Protein AF-A0A7J2RGE8-F1 (afdb_monomer_lite)

Radius of gyration: 28.38 Å; chains: 1; bounding box: 88×36×76 Å

Foldseek 3Di:
DPACPDQLSHDDDDDDDDPDPVVVVVVVCVQQPPVVQPDPCPDDDDDRDHDDDADVLRSLVSSCVVVVADPQLSVLVVQCVQAPFPVSNVVSVCSVVVVVVVLVVVLVVLVVVLVVLVVCCVVQVVPPDDHDDPVNSVVSVVVSVVSVVVVVVVVVVVVCLRVFAEEEEEEAPPLCSVVVVVVQCVPAPWDQDPPPDDDDAWRWIWGDDPRGTYTYTYADYQDDDDDPVNVVSVVVSVVSVVPGPHYHYGDRPVPD

Sequence (256 aa):
MKAPNSYTREDTVEIHTFGSSPLLEILLETLVSSRNINNYKAGNGEEKISIRIAEPGEFTKRAFLNGRINLTEAESVLHIIRSQTESELLLAVSNLKGRLAGFLSEIQGELMKLSARIEASIDFFDQDIELISFNEIEKQLEHIKEKLSKIVEKDQTSRIFHDGIKTVFVGWPNTGKSSVFNKLLNYSKAIVTPINGTTRDTLEAVLNLEGINFRIIDTAGIMQGKGELESIIMKRIYDSIKDAQVVLFFIDGGTK

Structure (mmCIF, N/CA/C/O backbone):
data_AF-A0A7J2RGE8-F1
#
_entry.id   AF-A0A7J2RGE8-F1
#
loop_
_atom_site.group_PDB
_atom_site.id
_atom_site.type_symbol
_atom_site.label_atom_id
_atom_site.label_alt_id
_atom_site.label_comp_id
_atom_site.label_asym_id
_atom_site.label_entity_id
_atom_site.label_seq_id
_atom_site.pdbx_PDB_ins_code
_atom_site.Cartn_x
_atom_site.Cartn_y
_atom_site.Cartn_z
_atom_site.occupancy
_atom_site.B_iso_or_equiv
_atom_site.auth_seq_id
_atom_site.auth_comp_id
_atom_site.auth_asym_id
_atom_site.auth_atom_id
_atom_site.pdbx_PDB_model_num
ATOM 1 N N . MET A 1 1 ? -19.403 -5.297 -16.414 1.00 93.06 1 MET A N 1
ATOM 2 C CA . MET A 1 1 ? -19.656 -5.531 -14.976 1.00 93.06 1 MET A CA 1
ATOM 3 C C . MET A 1 1 ? -20.645 -4.488 -14.485 1.00 93.06 1 MET A C 1
ATOM 5 O O . MET A 1 1 ? -20.416 -3.312 -14.734 1.00 93.06 1 MET A O 1
ATOM 9 N N . LYS A 1 2 ? -21.750 -4.905 -13.857 1.00 93.56 2 LYS A N 1
ATOM 10 C CA . LYS A 1 2 ? -22.749 -3.970 -13.316 1.00 93.56 2 LYS A CA 1
ATOM 11 C C . LYS A 1 2 ? -22.443 -3.619 -11.862 1.00 93.56 2 LYS A C 1
ATOM 13 O O . LYS A 1 2 ? -22.012 -4.495 -11.107 1.00 93.56 2 LYS A O 1
ATOM 18 N N . ALA A 1 3 ? -22.714 -2.380 -11.471 1.00 91.06 3 ALA A N 1
ATOM 19 C CA . ALA A 1 3 ? -22.709 -1.957 -10.078 1.00 91.06 3 ALA A CA 1
ATOM 20 C C . ALA A 1 3 ? -23.655 -2.841 -9.231 1.00 91.06 3 ALA A C 1
ATOM 22 O O . ALA A 1 3 ? -24.696 -3.279 -9.730 1.00 91.06 3 ALA A O 1
ATOM 23 N N . PRO A 1 4 ? -23.319 -3.142 -7.961 1.00 93.94 4 PRO A N 1
ATOM 24 C CA . PRO A 1 4 ? -22.091 -2.778 -7.242 1.00 93.94 4 PRO A CA 1
ATOM 25 C C . PRO A 1 4 ? -20.936 -3.784 -7.445 1.00 93.94 4 PRO A C 1
ATOM 27 O O . PRO A 1 4 ? -19.893 -3.670 -6.806 1.00 93.94 4 PRO A O 1
ATOM 30 N N . ASN A 1 5 ? -21.100 -4.792 -8.305 1.00 94.81 5 ASN A N 1
ATOM 31 C CA . ASN A 1 5 ? -20.175 -5.922 -8.453 1.00 94.81 5 ASN A CA 1
ATOM 32 C C . ASN A 1 5 ? -19.069 -5.637 -9.483 1.00 94.81 5 ASN A C 1
ATOM 34 O O . ASN A 1 5 ? -18.877 -6.380 -10.447 1.00 94.81 5 ASN A O 1
ATOM 38 N N . SER A 1 6 ? -18.346 -4.540 -9.280 1.00 96.12 6 SER A N 1
ATOM 39 C CA . SER A 1 6 ? -17.187 -4.128 -10.076 1.00 96.12 6 SER A CA 1
ATOM 40 C C . SER A 1 6 ? -16.060 -3.646 -9.161 1.00 96.12 6 SER A C 1
ATOM 42 O O . SER A 1 6 ? -16.250 -3.484 -7.951 1.00 96.12 6 SER A O 1
ATOM 44 N N . TYR A 1 7 ? -14.873 -3.414 -9.727 1.00 95.88 7 TYR A N 1
ATOM 45 C CA . TYR A 1 7 ? -13.738 -2.894 -8.964 1.00 95.88 7 TYR A CA 1
ATOM 46 C C . TYR A 1 7 ? -14.041 -1.521 -8.349 1.00 95.88 7 TYR A C 1
ATOM 48 O O . TYR A 1 7 ? -13.839 -1.327 -7.153 1.00 95.88 7 TYR A O 1
ATOM 56 N N . THR A 1 8 ? -14.596 -0.590 -9.132 1.00 96.56 8 THR A N 1
ATOM 57 C CA . THR A 1 8 ? -14.947 0.751 -8.643 1.00 96.56 8 THR A CA 1
ATOM 58 C C . THR A 1 8 ? -16.296 0.807 -7.928 1.00 96.56 8 THR A C 1
ATOM 60 O O . THR A 1 8 ? -16.611 1.847 -7.368 1.00 96.56 8 THR A O 1
ATOM 63 N N . ARG A 1 9 ? -17.094 -0.274 -7.930 1.00 96.25 9 ARG A N 1
ATOM 64 C CA . ARG A 1 9 ? -18.535 -0.309 -7.581 1.00 96.25 9 ARG A CA 1
ATOM 65 C C . ARG A 1 9 ? -19.458 0.491 -8.507 1.00 96.25 9 ARG A C 1
ATOM 67 O O . ARG A 1 9 ? -20.652 0.566 -8.238 1.00 96.25 9 ARG A O 1
ATOM 74 N N . GLU A 1 10 ? -18.945 1.014 -9.613 1.00 94.88 10 GLU A N 1
ATOM 75 C CA . GLU A 1 10 ? -19.733 1.662 -10.666 1.00 94.88 10 GLU A CA 1
ATOM 76 C C . GLU A 1 10 ? -19.921 0.711 -11.857 1.00 94.88 10 GLU A C 1
ATOM 78 O O . GLU A 1 10 ? -19.227 -0.306 -11.984 1.00 94.88 10 GLU A O 1
ATOM 83 N N . ASP A 1 11 ? -20.837 1.039 -12.767 1.00 93.25 11 ASP A N 1
ATOM 84 C CA . ASP A 1 11 ? -20.955 0.309 -14.027 1.00 93.25 11 ASP A CA 1
ATOM 85 C C . ASP A 1 11 ? -19.647 0.423 -14.821 1.00 93.25 11 ASP A C 1
ATOM 87 O O . ASP A 1 11 ? -19.167 1.510 -15.129 1.00 93.25 11 ASP A O 1
ATOM 91 N N . THR A 1 12 ? -19.039 -0.725 -15.116 1.00 93.50 12 THR A N 1
ATOM 92 C CA . THR A 1 12 ? -17.703 -0.809 -15.720 1.00 93.50 12 THR A CA 1
ATOM 93 C C . THR A 1 12 ? -17.726 -1.757 -16.909 1.00 93.50 12 THR A C 1
ATOM 95 O O . THR A 1 12 ? -18.255 -2.868 -16.821 1.00 93.50 12 THR A O 1
ATOM 98 N N . VAL A 1 13 ? -17.103 -1.361 -18.015 1.00 92.62 13 VAL A N 1
ATOM 99 C CA . VAL A 1 13 ? -16.871 -2.218 -19.185 1.00 92.62 13 VAL A CA 1
ATOM 100 C C . VAL A 1 13 ? -15.368 -2.319 -19.417 1.00 92.62 13 VAL A C 1
ATOM 102 O O . VAL A 1 13 ? -14.679 -1.305 -19.422 1.00 92.62 13 VAL A O 1
ATOM 105 N N . GLU A 1 14 ? -14.875 -3.539 -19.619 1.00 93.75 14 GLU A N 1
ATOM 106 C CA . GLU A 1 14 ? -13.486 -3.811 -19.996 1.00 93.75 14 GLU A CA 1
ATOM 107 C C . GLU A 1 14 ? -13.458 -4.290 -21.450 1.00 93.75 14 GLU A C 1
ATOM 109 O O . GLU A 1 14 ? -14.199 -5.200 -21.827 1.00 93.75 14 GLU A O 1
ATOM 114 N N . ILE A 1 15 ? -12.640 -3.642 -22.282 1.00 92.00 15 ILE A N 1
ATOM 115 C CA . ILE A 1 15 ? -12.500 -3.958 -23.706 1.00 92.00 15 ILE A CA 1
ATOM 116 C C . ILE A 1 15 ? -11.140 -4.623 -23.904 1.00 92.00 15 ILE A C 1
ATOM 118 O O . ILE A 1 15 ? -10.101 -3.984 -23.749 1.00 92.00 15 ILE A O 1
ATOM 122 N N . HIS A 1 16 ? -11.149 -5.905 -24.266 1.00 91.56 16 HIS A N 1
ATOM 123 C CA . HIS A 1 16 ? -9.937 -6.672 -24.546 1.00 91.56 16 HIS A CA 1
ATOM 124 C C . HIS A 1 16 ? -9.693 -6.728 -26.054 1.00 91.56 16 HIS A C 1
ATOM 126 O O . HIS A 1 16 ? -10.591 -7.045 -26.831 1.00 91.56 16 HIS A O 1
ATOM 132 N N . THR A 1 17 ? -8.473 -6.404 -26.471 1.00 89.44 17 THR A N 1
ATOM 133 C CA . THR A 1 17 ? -8.089 -6.234 -27.877 1.00 89.44 17 THR A CA 1
ATOM 134 C C . THR A 1 17 ? -6.629 -6.669 -28.080 1.00 89.44 17 THR A C 1
ATOM 136 O O . THR A 1 17 ? -5.917 -6.940 -27.113 1.00 89.44 17 THR A O 1
ATOM 139 N N . PHE A 1 18 ? -6.176 -6.772 -29.332 1.00 91.69 18 PHE A N 1
ATOM 140 C CA . PHE A 1 18 ? -4.782 -7.044 -29.678 1.00 91.69 18 PHE A CA 1
ATOM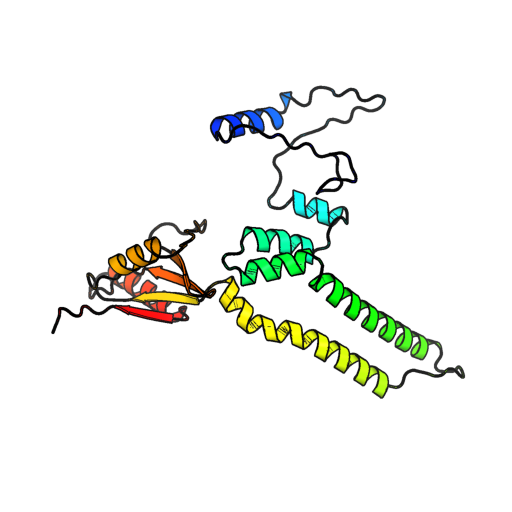 141 C C . PHE A 1 18 ? -3.825 -5.998 -29.079 1.00 91.69 18 PHE A C 1
ATOM 143 O O . PHE A 1 18 ? -4.125 -4.804 -29.062 1.00 91.69 18 PHE A O 1
ATOM 150 N N . GLY A 1 19 ? -2.644 -6.446 -28.641 1.00 87.44 19 GLY A N 1
ATOM 151 C CA . GLY A 1 19 ? -1.599 -5.614 -28.026 1.00 87.44 19 GLY A CA 1
ATOM 152 C C . GLY A 1 19 ? -0.807 -4.762 -29.024 1.00 87.44 19 GLY A C 1
ATOM 153 O O . GLY A 1 19 ? 0.418 -4.817 -29.043 1.00 87.44 19 GLY A O 1
ATOM 154 N N . SER A 1 20 ? -1.499 -4.015 -29.884 1.00 93.38 20 SER A N 1
ATOM 155 C CA . SER A 1 20 ? -0.908 -3.115 -30.880 1.00 93.38 20 SER A CA 1
ATOM 156 C C . SER A 1 20 ? -1.105 -1.659 -30.448 1.00 93.38 20 SER A C 1
ATOM 158 O O . SER A 1 20 ? -2.247 -1.208 -30.367 1.00 93.38 20 SER A O 1
ATOM 160 N N . SER A 1 21 ? -0.013 -0.922 -30.180 1.00 91.06 21 SER A N 1
ATOM 161 C CA . SER A 1 21 ? -0.077 0.484 -29.715 1.00 91.06 21 SER A CA 1
ATOM 162 C C . SER A 1 21 ? -0.922 1.381 -30.628 1.00 91.06 21 SER A C 1
ATOM 164 O O . SER A 1 21 ? -1.837 2.021 -30.113 1.00 91.06 21 SER A O 1
ATOM 166 N N . PRO A 1 22 ? -0.747 1.356 -31.969 1.00 92.56 22 PRO A N 1
ATOM 167 C CA . PRO A 1 22 ? -1.573 2.171 -32.863 1.00 92.56 22 PRO A CA 1
ATOM 168 C C . PRO A 1 22 ? -3.072 1.867 -32.756 1.00 92.56 22 PRO A C 1
ATOM 170 O O . PRO A 1 22 ? -3.904 2.760 -32.858 1.00 92.56 22 PRO A O 1
ATOM 173 N N . LEU A 1 23 ? -3.437 0.601 -32.532 1.00 92.00 23 LEU A N 1
ATOM 174 C CA . LEU A 1 23 ? -4.838 0.205 -32.402 1.00 92.00 23 LEU A CA 1
ATOM 175 C C . LEU A 1 23 ? -5.430 0.664 -31.062 1.00 92.00 23 LEU A C 1
ATOM 177 O O . LEU A 1 23 ? -6.587 1.082 -31.022 1.00 92.00 23 LEU A O 1
ATOM 181 N N . LEU A 1 24 ? -4.644 0.625 -29.981 1.00 90.69 24 LEU A N 1
ATOM 182 C CA . LEU A 1 24 ? -5.047 1.148 -28.672 1.00 90.69 24 LEU A CA 1
ATOM 183 C C . LEU A 1 24 ? -5.237 2.669 -28.701 1.00 90.69 24 LEU A C 1
ATOM 185 O O . LEU A 1 24 ? -6.212 3.160 -28.139 1.00 90.69 24 LEU A O 1
ATOM 189 N N . GLU A 1 25 ? -4.355 3.398 -29.385 1.00 89.94 25 GLU A N 1
ATOM 190 C CA . GLU A 1 25 ? -4.472 4.849 -29.581 1.00 89.94 25 GLU A CA 1
ATOM 191 C C . GLU A 1 25 ? -5.751 5.203 -30.345 1.00 89.94 25 GLU A C 1
ATOM 193 O O . GLU A 1 25 ? -6.564 5.973 -29.838 1.00 89.94 25 GLU A O 1
ATOM 198 N N . ILE A 1 26 ? -6.004 4.554 -31.490 1.00 90.50 26 ILE A N 1
ATOM 199 C CA . ILE A 1 26 ? -7.235 4.753 -32.275 1.00 90.50 26 ILE A CA 1
ATOM 200 C C . ILE A 1 26 ? -8.480 4.447 -31.435 1.00 90.50 26 ILE A C 1
ATOM 202 O O . ILE A 1 26 ? -9.465 5.186 -31.490 1.00 90.50 26 ILE A O 1
ATOM 206 N N . LEU A 1 27 ? -8.462 3.364 -30.651 1.00 89.69 27 LEU A N 1
ATOM 207 C CA . LEU A 1 27 ? -9.580 3.001 -29.781 1.00 89.69 27 LEU A CA 1
ATOM 208 C C . LEU A 1 27 ? -9.822 4.067 -28.703 1.00 89.69 27 LEU A C 1
ATOM 210 O O . LEU A 1 27 ? -10.963 4.487 -28.518 1.00 89.69 27 LEU A O 1
ATOM 214 N N . LEU A 1 28 ? -8.773 4.520 -28.011 1.00 88.38 28 LEU A N 1
ATOM 215 C CA . LEU A 1 28 ? -8.868 5.555 -26.977 1.00 88.38 28 LEU A CA 1
ATOM 216 C C . LEU A 1 28 ? -9.356 6.886 -27.553 1.00 88.38 28 LEU A C 1
ATOM 218 O O . LEU A 1 28 ? -10.277 7.487 -26.998 1.00 88.38 28 LEU A O 1
ATOM 222 N N . GLU A 1 29 ? -8.801 7.318 -28.685 1.00 88.31 29 GLU A N 1
ATOM 223 C CA . GLU A 1 29 ? -9.249 8.516 -29.398 1.00 88.31 29 GLU A CA 1
ATOM 224 C C . GLU A 1 29 ? -10.715 8.397 -29.801 1.00 88.31 29 GLU A C 1
ATOM 226 O O . GLU A 1 29 ? -11.486 9.333 -29.595 1.00 88.31 29 GLU A O 1
ATOM 231 N N . THR A 1 30 ? -11.131 7.237 -30.313 1.00 87.25 30 THR A N 1
ATOM 232 C CA . THR A 1 30 ? -12.528 6.983 -30.676 1.00 87.25 30 THR A CA 1
ATOM 233 C C . THR A 1 30 ? -13.432 7.087 -29.447 1.00 87.25 30 THR A C 1
ATOM 235 O O . THR A 1 30 ? -14.452 7.768 -29.504 1.00 87.25 30 THR A O 1
ATOM 238 N N . LEU A 1 31 ? -13.068 6.476 -28.318 1.00 85.62 31 LEU A N 1
ATOM 239 C CA . LEU A 1 31 ? -13.881 6.496 -27.094 1.00 85.62 31 LEU A CA 1
ATOM 240 C C . LEU A 1 31 ? -13.986 7.892 -26.460 1.00 85.62 31 LEU A C 1
ATOM 242 O O . LEU A 1 31 ? -15.054 8.254 -25.974 1.00 85.62 31 LEU A O 1
ATOM 246 N N . VAL A 1 32 ? -12.906 8.676 -26.469 1.00 84.50 32 VAL A N 1
ATOM 247 C CA . VAL A 1 32 ? -12.850 10.013 -25.844 1.00 84.50 32 VAL A CA 1
ATOM 248 C C . VAL A 1 32 ? -13.363 11.118 -26.778 1.00 84.50 32 VAL A C 1
ATOM 250 O O . VAL A 1 32 ? -13.779 12.183 -26.317 1.00 84.50 32 VAL A O 1
ATOM 253 N N . SER A 1 33 ? -13.373 10.886 -28.094 1.00 79.75 33 SER A N 1
ATOM 254 C CA . SER A 1 33 ? -13.853 11.858 -29.078 1.00 79.75 33 SER A CA 1
ATOM 255 C C . SER A 1 33 ? -15.280 12.313 -28.773 1.00 79.75 33 SER A C 1
ATOM 257 O O . SER A 1 33 ? -16.225 11.525 -28.757 1.00 79.75 33 SER A O 1
ATOM 259 N N . SER A 1 34 ? -15.464 13.630 -28.652 1.00 59.97 34 SER A N 1
ATOM 260 C CA . SER A 1 34 ? -16.738 14.287 -28.311 1.00 59.97 34 SER A CA 1
ATOM 261 C C . SER A 1 34 ? -17.885 13.990 -29.291 1.00 59.97 34 SER A C 1
ATOM 263 O O . SER A 1 34 ? -19.043 14.264 -28.988 1.00 59.97 34 SER A O 1
ATOM 265 N N . ARG A 1 35 ? -17.579 13.410 -30.462 1.00 55.81 35 ARG A N 1
ATOM 266 C CA . ARG A 1 35 ? -18.552 12.931 -31.459 1.00 55.81 35 ARG A CA 1
ATOM 267 C C . ARG A 1 35 ? -19.291 11.653 -31.040 1.00 55.81 35 ARG A C 1
ATOM 269 O O . ARG A 1 35 ? -20.308 11.349 -31.651 1.00 55.81 35 ARG A O 1
ATOM 276 N N . ASN A 1 36 ? -18.813 10.936 -30.019 1.00 52.16 36 ASN A N 1
ATOM 277 C CA . ASN A 1 36 ? -19.460 9.739 -29.472 1.00 52.16 36 ASN A CA 1
ATOM 278 C C . ASN A 1 36 ? -20.352 10.018 -28.251 1.00 52.16 36 ASN A C 1
ATOM 280 O O . ASN A 1 36 ? -20.964 9.095 -27.721 1.00 52.16 36 ASN A O 1
ATOM 284 N N . ILE A 1 37 ? -20.550 11.294 -27.887 1.00 50.78 37 ILE A N 1
ATOM 285 C CA . ILE A 1 37 ? -21.662 11.737 -27.028 1.00 50.78 37 ILE A CA 1
ATOM 286 C C . ILE A 1 37 ? -22.952 11.772 -27.875 1.00 50.78 37 ILE A C 1
ATOM 288 O O . ILE A 1 37 ? -23.622 12.795 -27.993 1.00 50.78 37 ILE A O 1
ATOM 292 N N . ASN A 1 38 ? -23.281 10.668 -28.545 1.00 41.41 38 ASN A N 1
ATOM 293 C CA . ASN A 1 38 ? -24.531 10.530 -29.281 1.00 41.41 38 ASN A CA 1
ATOM 294 C C . ASN A 1 38 ? -25.547 9.827 -28.383 1.00 41.41 38 ASN A C 1
ATOM 296 O O . ASN A 1 38 ? -25.522 8.611 -28.236 1.00 41.41 38 ASN A O 1
ATOM 300 N N . ASN A 1 39 ? -26.433 10.633 -27.795 1.00 43.12 39 ASN A N 1
ATOM 301 C CA . ASN A 1 39 ? -27.835 10.321 -27.512 1.00 43.12 39 ASN A CA 1
ATOM 302 C C . ASN A 1 39 ? -28.140 8.857 -27.152 1.00 43.12 39 ASN A C 1
ATOM 304 O O . ASN A 1 39 ? -28.869 8.178 -27.880 1.00 43.12 39 ASN A O 1
ATOM 308 N N . TYR A 1 40 ? -27.662 8.379 -26.003 1.00 44.06 40 TYR A N 1
ATOM 309 C CA . TYR A 1 40 ? -28.279 7.197 -25.409 1.00 44.06 40 TYR A CA 1
ATOM 310 C C . TYR A 1 40 ? -29.600 7.635 -24.763 1.00 44.06 40 TYR A C 1
ATOM 312 O O . TYR A 1 40 ? -29.626 8.130 -23.641 1.00 44.06 40 TYR A O 1
ATOM 320 N N . LYS A 1 41 ? -30.717 7.501 -25.494 1.00 45.94 41 LYS A N 1
ATOM 321 C CA . LYS A 1 41 ? -32.066 7.595 -24.912 1.00 45.94 41 LYS A CA 1
ATOM 322 C C . LYS A 1 41 ? -32.330 6.334 -24.087 1.00 45.94 41 LYS A C 1
ATOM 324 O O . LYS A 1 41 ? -33.006 5.416 -24.546 1.00 45.94 41 LYS A O 1
ATOM 329 N N . ALA A 1 42 ? -31.804 6.289 -22.868 1.00 44.03 42 ALA A N 1
ATOM 330 C CA . ALA A 1 42 ? -32.469 5.544 -21.809 1.00 44.03 42 ALA A CA 1
ATOM 331 C C . ALA A 1 42 ? -33.666 6.398 -21.359 1.00 44.03 42 ALA A C 1
ATOM 333 O O . ALA A 1 42 ? -33.538 7.611 -21.214 1.00 44.03 42 ALA A O 1
ATOM 334 N N . GLY A 1 43 ? -34.855 5.802 -21.280 1.00 46.25 43 GLY A N 1
ATOM 335 C CA . GLY A 1 43 ? -36.106 6.524 -21.047 1.00 46.25 43 GLY A CA 1
ATOM 336 C C . GLY A 1 43 ? -36.047 7.514 -19.875 1.00 46.25 43 GLY A C 1
ATOM 337 O O . GLY A 1 43 ? -35.549 7.183 -18.807 1.00 46.25 43 GLY A O 1
ATOM 338 N N . ASN A 1 44 ? -36.634 8.694 -20.105 1.00 48.00 44 ASN A N 1
ATOM 339 C CA . ASN A 1 44 ? -36.925 9.768 -19.148 1.00 48.00 44 ASN A CA 1
ATOM 340 C C . ASN A 1 44 ? -35.711 10.429 -18.460 1.00 48.00 44 ASN A C 1
ATOM 342 O O . ASN A 1 44 ? -35.513 10.279 -17.260 1.00 48.00 44 ASN A O 1
ATOM 346 N N . GLY A 1 45 ? -34.980 11.259 -19.215 1.00 50.53 45 GLY A N 1
ATOM 347 C CA . GLY A 1 45 ? -33.968 12.197 -18.706 1.00 50.53 45 GLY A CA 1
ATOM 348 C C . GLY A 1 45 ? -32.654 12.076 -19.477 1.00 50.53 45 GLY A C 1
ATOM 349 O O . GLY A 1 45 ? -32.008 11.039 -19.436 1.00 50.53 45 GLY A O 1
ATOM 350 N N . GLU A 1 46 ? -32.274 13.104 -20.237 1.00 49.94 46 GLU A N 1
ATOM 351 C CA . GLU A 1 46 ? -31.060 13.089 -21.063 1.00 49.94 46 GLU A CA 1
ATOM 352 C C . GLU A 1 46 ? -29.787 13.153 -20.199 1.00 49.94 46 GLU A C 1
ATOM 354 O O . GLU A 1 46 ? -29.256 14.231 -19.937 1.00 49.94 46 GLU A O 1
ATOM 359 N N . GLU A 1 47 ? -29.253 12.008 -19.772 1.00 53.69 47 GLU A N 1
ATOM 360 C CA . GLU A 1 47 ? -27.896 11.940 -19.223 1.00 53.69 47 GLU A CA 1
ATOM 361 C C . GLU A 1 47 ? -26.877 11.751 -20.355 1.00 53.69 47 GLU A C 1
ATOM 363 O O . GLU A 1 47 ? -26.762 10.692 -20.976 1.00 53.69 47 GLU A O 1
ATOM 368 N N . LYS A 1 48 ? -26.108 12.806 -20.645 1.00 58.59 48 LYS A N 1
ATOM 369 C CA . LYS A 1 48 ? -24.925 12.714 -21.508 1.00 58.59 48 LYS A CA 1
ATOM 370 C C . LYS A 1 48 ? -23.820 11.965 -20.769 1.00 58.59 48 LYS A C 1
ATOM 372 O O . LYS A 1 48 ? -23.167 12.529 -19.894 1.00 58.59 48 LYS A O 1
ATOM 377 N N . ILE A 1 49 ? -23.556 10.727 -21.173 1.00 61.59 49 ILE A N 1
ATOM 378 C CA . ILE A 1 49 ? -22.367 9.997 -20.730 1.00 61.59 49 ILE A CA 1
ATOM 379 C C . ILE A 1 49 ? -21.158 10.590 -21.459 1.00 61.59 49 ILE A C 1
ATOM 381 O O . ILE A 1 49 ? -21.038 10.482 -22.679 1.00 61.59 49 ILE A O 1
ATOM 385 N N . SER A 1 50 ? -20.281 11.254 -20.710 1.00 70.75 50 SER A N 1
ATOM 386 C CA . SER A 1 50 ? -19.008 11.771 -21.212 1.00 70.75 50 SER A CA 1
ATOM 387 C C . SER A 1 50 ? -17.879 10.853 -20.759 1.00 70.75 50 SER A C 1
ATOM 389 O O . SER A 1 50 ? -17.732 10.588 -19.565 1.00 70.75 50 SER A O 1
ATOM 391 N N . ILE A 1 51 ? -17.085 10.366 -21.712 1.00 84.69 51 ILE A N 1
ATOM 392 C CA . ILE A 1 51 ? -15.887 9.570 -21.443 1.00 84.69 51 ILE A CA 1
ATOM 393 C C . ILE A 1 51 ? -14.693 10.523 -21.424 1.00 84.69 51 ILE A C 1
ATOM 395 O O . ILE A 1 51 ? -14.502 11.312 -22.347 1.00 84.69 51 ILE A O 1
ATOM 399 N N . ARG A 1 52 ? -13.870 10.436 -20.378 1.00 88.44 52 ARG A N 1
ATOM 400 C CA . ARG A 1 52 ? -12.604 11.170 -20.280 1.00 88.44 52 ARG A CA 1
ATOM 401 C C . ARG A 1 52 ? -11.459 10.241 -19.918 1.00 88.44 52 ARG A C 1
ATOM 403 O O . ARG A 1 52 ? -11.677 9.178 -19.341 1.00 88.44 52 ARG A O 1
ATOM 410 N N . ILE A 1 53 ? -10.238 10.690 -20.197 1.00 90.38 53 ILE A N 1
ATOM 411 C CA . ILE A 1 53 ? -9.030 10.037 -19.693 1.00 90.38 53 ILE A CA 1
ATOM 412 C C . ILE A 1 53 ? -9.037 10.086 -18.160 1.00 90.38 53 ILE A C 1
ATOM 414 O O . ILE A 1 53 ? -9.351 11.119 -17.557 1.00 90.38 53 ILE A O 1
ATOM 418 N N . ALA A 1 54 ? -8.732 8.945 -17.547 1.00 93.31 54 ALA A N 1
ATOM 419 C CA . ALA A 1 54 ? -8.633 8.806 -16.104 1.00 93.31 54 ALA A CA 1
ATOM 420 C C . ALA A 1 54 ? -7.357 9.474 -15.571 1.00 93.31 54 ALA A C 1
ATOM 422 O O . ALA A 1 54 ? -6.304 9.432 -16.208 1.00 93.31 54 ALA A O 1
ATOM 423 N N . GLU A 1 55 ? -7.445 10.056 -14.381 1.00 94.69 55 GLU A N 1
ATOM 424 C CA . GLU A 1 55 ? -6.282 10.549 -13.647 1.00 94.69 55 GLU A CA 1
ATOM 425 C C . GLU A 1 55 ? -5.458 9.376 -13.075 1.00 94.69 55 GLU A C 1
ATOM 427 O O . GLU A 1 55 ? -5.982 8.267 -12.890 1.00 94.69 55 GLU A O 1
ATOM 432 N N . PRO A 1 56 ? -4.169 9.587 -12.748 1.00 93.38 56 PRO A N 1
ATOM 433 C CA . PRO A 1 56 ? -3.355 8.569 -12.092 1.00 93.38 56 PRO A CA 1
ATOM 434 C C . PRO A 1 56 ? -4.023 8.025 -10.819 1.00 93.38 56 PRO A C 1
ATOM 436 O O . PRO A 1 56 ? -4.345 8.771 -9.898 1.00 93.38 56 PRO A O 1
ATOM 439 N N . GLY A 1 57 ? -4.235 6.707 -10.770 1.00 94.00 57 GLY A N 1
ATOM 440 C CA . GLY A 1 57 ? -4.846 6.025 -9.623 1.00 94.00 57 GLY A CA 1
ATOM 441 C C . GLY A 1 57 ? -6.360 6.221 -9.474 1.00 94.00 57 GLY A C 1
ATOM 442 O O . GLY A 1 57 ? -6.934 5.757 -8.488 1.00 94.00 57 GLY A O 1
ATOM 443 N N . GLU A 1 58 ? -7.036 6.865 -10.430 1.00 96.25 58 GLU A N 1
ATOM 444 C CA . GLU A 1 58 ? -8.447 7.234 -10.285 1.00 96.25 58 GLU A CA 1
ATOM 445 C C . GLU A 1 58 ? -9.381 6.034 -10.066 1.00 96.25 58 GLU A C 1
ATOM 447 O O . GLU A 1 58 ? -10.283 6.108 -9.235 1.00 96.25 58 GLU A O 1
ATOM 452 N N . PHE A 1 59 ? -9.158 4.909 -10.750 1.00 96.62 59 PHE A N 1
ATOM 453 C CA . PHE A 1 59 ? -9.974 3.703 -10.561 1.00 96.62 59 PHE A CA 1
ATOM 454 C C . PHE A 1 59 ? -9.903 3.188 -9.117 1.00 96.62 59 PHE A C 1
ATOM 456 O O . PHE A 1 59 ? -10.928 2.901 -8.500 1.00 96.62 59 PHE A O 1
ATOM 463 N N . THR A 1 60 ? -8.701 3.125 -8.544 1.00 96.44 60 THR A N 1
ATOM 464 C CA . THR A 1 60 ? -8.493 2.711 -7.150 1.00 96.44 60 THR A CA 1
ATOM 465 C C . THR A 1 60 ? -9.060 3.742 -6.175 1.00 96.44 60 THR A C 1
ATOM 467 O O . THR A 1 60 ? -9.701 3.369 -5.194 1.00 96.44 60 THR A O 1
ATOM 470 N N . LYS A 1 61 ? -8.925 5.042 -6.475 1.00 96.56 61 LYS A N 1
ATOM 471 C CA . LYS A 1 61 ? -9.558 6.125 -5.705 1.00 96.56 61 LYS A CA 1
ATOM 472 C C . LYS A 1 61 ? -11.080 5.979 -5.675 1.00 96.56 61 LYS A C 1
ATOM 474 O O . LYS A 1 61 ? -11.672 6.099 -4.609 1.00 96.56 61 LYS A O 1
ATOM 479 N N . ARG A 1 62 ? -11.722 5.687 -6.809 1.00 96.69 62 ARG A N 1
ATOM 480 C CA . ARG A 1 62 ? -13.175 5.448 -6.884 1.00 96.69 62 ARG A CA 1
ATOM 481 C C . ARG A 1 62 ? -13.589 4.216 -6.084 1.00 96.69 62 ARG A C 1
ATOM 483 O O . ARG A 1 62 ? -14.553 4.287 -5.331 1.00 96.69 62 ARG A O 1
ATOM 490 N N . ALA A 1 63 ? -12.826 3.124 -6.165 1.00 97.12 63 ALA A N 1
ATOM 491 C CA . ALA A 1 63 ? -13.055 1.939 -5.336 1.00 97.12 63 ALA A CA 1
ATOM 492 C C . ALA A 1 63 ? -13.009 2.270 -3.829 1.00 97.12 63 ALA A C 1
ATOM 494 O O . ALA A 1 63 ? -13.877 1.824 -3.076 1.00 97.12 63 ALA A O 1
ATOM 495 N N . PHE A 1 64 ? -12.041 3.085 -3.399 1.00 96.12 64 PHE A N 1
ATOM 496 C CA . PHE A 1 64 ? -11.945 3.576 -2.022 1.00 96.12 64 PHE A CA 1
ATOM 497 C C . PHE A 1 64 ? -13.141 4.458 -1.631 1.00 96.12 64 PHE A C 1
ATOM 499 O O . PHE A 1 64 ? -13.802 4.184 -0.633 1.00 96.12 64 PHE A O 1
ATOM 506 N N . LEU A 1 65 ? -13.470 5.470 -2.441 1.00 97.00 65 LEU A N 1
ATOM 507 C CA . LEU A 1 65 ? -14.579 6.396 -2.171 1.00 97.00 65 LEU A CA 1
ATOM 508 C C . LEU A 1 65 ? -15.937 5.689 -2.109 1.00 97.00 65 LEU A C 1
ATOM 510 O O . LEU A 1 65 ? -16.774 6.033 -1.281 1.00 97.00 65 LEU A O 1
ATOM 514 N N . ASN A 1 66 ? -16.130 4.656 -2.928 1.00 96.69 66 ASN A N 1
ATOM 515 C CA . ASN A 1 66 ? -17.344 3.845 -2.919 1.00 96.69 66 ASN A CA 1
ATOM 516 C C . ASN A 1 66 ? -17.330 2.759 -1.827 1.00 96.69 66 ASN A C 1
ATOM 518 O O . ASN A 1 66 ? -18.213 1.897 -1.798 1.00 96.69 66 ASN A O 1
ATOM 522 N N . GLY A 1 67 ? -16.333 2.759 -0.935 1.00 94.31 67 GLY A N 1
ATOM 523 C CA . GLY A 1 67 ? -16.228 1.857 0.213 1.00 94.31 67 GLY A CA 1
ATOM 524 C C . GLY A 1 67 ? -15.975 0.397 -0.161 1.00 94.31 67 GLY A C 1
ATOM 525 O O . GLY A 1 67 ? -16.337 -0.504 0.600 1.00 94.31 67 GLY A O 1
ATOM 526 N N . ARG A 1 68 ? -15.441 0.127 -1.360 1.00 94.62 68 ARG A N 1
ATOM 527 C CA . ARG A 1 68 ? -15.081 -1.234 -1.795 1.00 94.62 68 ARG A CA 1
ATOM 528 C C . ARG A 1 68 ? -13.831 -1.742 -1.098 1.00 94.62 68 ARG A C 1
ATOM 530 O O . ARG A 1 68 ? -13.737 -2.950 -0.870 1.00 94.62 68 ARG A O 1
ATOM 537 N N . ILE A 1 69 ? -12.907 -0.823 -0.844 1.00 94.12 69 ILE A N 1
ATOM 538 C CA . ILE A 1 69 ? -11.606 -1.026 -0.213 1.00 94.12 69 ILE A CA 1
ATOM 539 C C . ILE A 1 69 ? -11.334 0.132 0.752 1.00 94.12 69 ILE A C 1
ATOM 541 O O . ILE A 1 69 ? -11.870 1.225 0.567 1.00 94.12 69 ILE A O 1
ATOM 545 N N . ASN A 1 70 ? -10.504 -0.086 1.765 1.00 93.94 70 ASN A N 1
ATOM 546 C CA . ASN A 1 70 ? -9.991 0.979 2.633 1.00 93.94 70 ASN A CA 1
ATOM 547 C C . ASN A 1 70 ? -8.685 1.588 2.078 1.00 93.94 70 ASN A C 1
ATOM 549 O O . ASN A 1 70 ? -8.161 1.150 1.054 1.00 93.94 70 ASN A O 1
ATOM 553 N N . LEU A 1 71 ? -8.153 2.61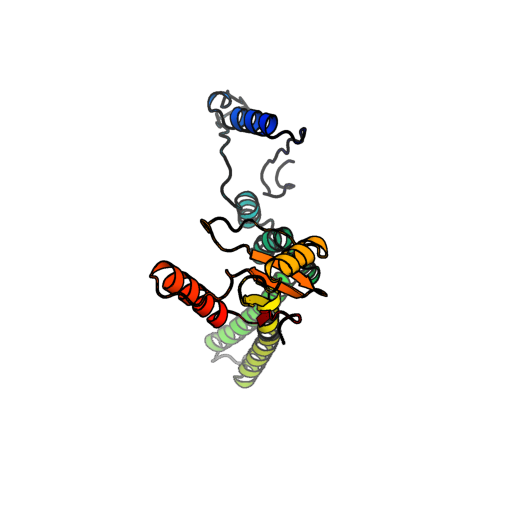3 2.753 1.00 93.88 71 LEU A N 1
ATOM 554 C CA . LEU A 1 71 ? -6.957 3.325 2.290 1.00 93.88 71 LEU A CA 1
ATOM 555 C C . LEU A 1 71 ? -5.712 2.425 2.260 1.00 93.88 71 LEU A C 1
ATOM 557 O O . LEU A 1 71 ? -4.970 2.444 1.284 1.00 93.88 71 LEU A O 1
ATOM 561 N N . THR A 1 72 ? -5.522 1.584 3.281 1.00 90.94 72 THR A N 1
ATOM 562 C CA . THR A 1 72 ? -4.364 0.674 3.344 1.00 90.94 72 THR A CA 1
ATOM 563 C C . THR A 1 72 ? -4.398 -0.369 2.225 1.00 90.94 72 THR A C 1
ATOM 565 O O . THR A 1 72 ? -3.367 -0.713 1.649 1.00 90.94 72 THR A O 1
ATOM 568 N N . GLU A 1 73 ? -5.588 -0.840 1.855 1.00 93.12 73 GLU A N 1
ATOM 569 C CA . GLU A 1 73 ? -5.791 -1.745 0.723 1.00 93.12 73 GLU A CA 1
ATOM 570 C C . GLU A 1 73 ? -5.539 -1.034 -0.612 1.00 93.12 73 GLU A C 1
ATOM 572 O O . GLU A 1 73 ? -4.889 -1.600 -1.490 1.00 93.12 73 GLU A O 1
ATOM 577 N N . ALA A 1 74 ? -5.996 0.214 -0.758 1.00 93.62 74 ALA A N 1
ATOM 578 C CA . ALA A 1 74 ? -5.746 1.037 -1.940 1.00 93.62 74 ALA A CA 1
ATOM 579 C C . ALA A 1 74 ? -4.243 1.272 -2.174 1.00 93.62 74 ALA A C 1
ATOM 581 O O . ALA A 1 74 ? -3.757 1.073 -3.288 1.00 93.62 74 ALA A O 1
ATOM 582 N N . GLU A 1 75 ? -3.491 1.620 -1.129 1.00 90.75 75 GLU A N 1
ATOM 583 C CA . GLU A 1 75 ? -2.029 1.754 -1.195 1.00 90.75 75 GLU A CA 1
ATOM 584 C C . GLU A 1 75 ? -1.353 0.416 -1.518 1.00 90.75 75 GLU A C 1
ATOM 586 O O . GLU A 1 75 ? -0.418 0.353 -2.319 1.00 90.75 75 GLU A O 1
ATOM 591 N N . SER A 1 76 ? -1.874 -0.686 -0.975 1.00 92.50 76 SER A N 1
ATOM 592 C CA . SER A 1 76 ? -1.344 -2.028 -1.233 1.00 92.50 76 SER A CA 1
ATOM 593 C C . SER A 1 76 ? -1.433 -2.438 -2.704 1.00 92.50 76 SER A C 1
ATOM 595 O O . SER A 1 76 ? -0.543 -3.135 -3.186 1.00 92.50 76 SER A O 1
ATOM 597 N N . VAL A 1 77 ? -2.447 -1.979 -3.450 1.00 93.69 77 VAL A N 1
ATOM 598 C CA . VAL A 1 77 ? -2.525 -2.197 -4.910 1.00 93.69 77 VAL A CA 1
ATOM 599 C C . VAL A 1 77 ? -1.299 -1.609 -5.609 1.00 93.69 77 VAL A C 1
ATOM 601 O O . VAL A 1 77 ? -0.687 -2.273 -6.447 1.00 93.69 77 VAL A O 1
ATOM 604 N N . LEU A 1 78 ? -0.898 -0.390 -5.236 1.00 88.38 78 LEU A N 1
ATOM 605 C CA . LEU A 1 78 ? 0.292 0.251 -5.791 1.00 88.38 78 LEU A CA 1
ATOM 606 C C . LEU A 1 78 ? 1.569 -0.503 -5.402 1.00 88.38 78 LEU A C 1
ATOM 608 O O . LEU A 1 78 ? 2.439 -0.702 -6.251 1.00 88.38 78 LEU A O 1
ATOM 612 N N . HIS A 1 79 ? 1.671 -0.950 -4.148 1.00 85.88 79 HIS A N 1
ATOM 613 C CA . HIS A 1 79 ? 2.824 -1.719 -3.676 1.00 85.88 79 HIS A CA 1
ATOM 614 C C . HIS A 1 79 ? 2.961 -3.074 -4.378 1.00 85.88 79 HIS A C 1
ATOM 616 O O . HIS A 1 79 ? 4.076 -3.458 -4.707 1.00 85.88 79 HIS A O 1
ATOM 622 N N . ILE A 1 80 ? 1.861 -3.767 -4.692 1.00 89.00 80 ILE A N 1
ATOM 623 C CA . ILE A 1 80 ? 1.903 -5.006 -5.488 1.00 89.00 80 ILE A CA 1
ATOM 624 C C . ILE A 1 80 ? 2.482 -4.730 -6.877 1.00 89.00 80 ILE A C 1
ATOM 626 O O . ILE A 1 80 ? 3.404 -5.422 -7.302 1.00 89.00 80 ILE A O 1
ATOM 630 N N . ILE A 1 81 ? 1.982 -3.698 -7.566 1.00 87.19 81 ILE A N 1
ATOM 631 C CA . ILE A 1 81 ? 2.425 -3.340 -8.925 1.00 87.19 81 ILE A CA 1
ATOM 632 C C . ILE A 1 81 ? 3.912 -2.963 -8.947 1.00 87.19 81 ILE A C 1
ATOM 634 O O . ILE A 1 81 ? 4.605 -3.248 -9.921 1.00 87.19 81 ILE A O 1
ATOM 638 N N . ARG A 1 82 ? 4.396 -2.299 -7.892 1.00 80.62 82 ARG A N 1
ATOM 639 C CA . ARG A 1 82 ? 5.774 -1.795 -7.807 1.00 80.62 82 ARG A CA 1
ATOM 640 C C . ARG A 1 82 ? 6.766 -2.749 -7.156 1.00 80.62 82 ARG A C 1
ATOM 642 O O . ARG A 1 82 ? 7.958 -2.481 -7.261 1.00 80.62 82 ARG A O 1
ATOM 649 N N . SER A 1 83 ? 6.297 -3.798 -6.483 1.00 79.81 83 SER A N 1
ATOM 650 C CA . SER A 1 83 ? 7.158 -4.715 -5.734 1.00 79.81 83 SER A CA 1
ATOM 651 C C . SER A 1 83 ? 8.273 -5.292 -6.607 1.00 79.81 83 SER A C 1
ATOM 653 O O . SER A 1 83 ? 8.042 -5.757 -7.725 1.00 79.81 83 SER A O 1
ATOM 655 N N . GLN A 1 84 ? 9.498 -5.240 -6.092 1.00 74.62 84 GLN A N 1
ATOM 656 C CA . GLN A 1 84 ? 10.703 -5.733 -6.767 1.00 74.62 84 GLN A CA 1
ATOM 657 C C . GLN A 1 84 ? 11.246 -6.999 -6.100 1.00 74.62 84 GLN A C 1
ATOM 659 O O . GLN A 1 84 ? 12.004 -7.749 -6.716 1.00 74.62 84 GLN A O 1
ATOM 664 N N . THR A 1 85 ? 10.834 -7.261 -4.856 1.00 72.00 85 THR A N 1
ATOM 665 C CA . THR A 1 85 ? 11.188 -8.467 -4.100 1.00 72.00 85 THR A CA 1
ATOM 666 C C . THR A 1 85 ? 9.961 -9.312 -3.777 1.00 72.00 85 THR A C 1
ATOM 668 O O . THR A 1 85 ? 8.842 -8.813 -3.652 1.00 72.00 85 THR A O 1
ATOM 671 N N . GLU A 1 86 ? 10.172 -10.617 -3.591 1.00 75.12 86 GLU A N 1
ATOM 672 C CA . GLU A 1 86 ? 9.119 -11.522 -3.118 1.00 75.12 86 GLU A CA 1
ATOM 673 C C . GLU A 1 86 ? 8.592 -11.094 -1.740 1.00 75.12 86 GLU A C 1
ATOM 675 O O . GLU A 1 86 ? 7.385 -11.093 -1.508 1.00 75.12 86 GLU A O 1
ATOM 680 N N . SER A 1 87 ? 9.478 -10.643 -0.850 1.00 72.38 87 SER A N 1
ATOM 681 C CA . SER A 1 87 ? 9.121 -10.138 0.478 1.00 72.38 87 SER A CA 1
ATOM 682 C C . SER A 1 87 ? 8.197 -8.916 0.419 1.00 72.38 87 SER A C 1
ATOM 684 O O . SER A 1 87 ? 7.195 -8.874 1.137 1.00 72.38 87 SER A O 1
ATOM 686 N N . GLU A 1 88 ? 8.491 -7.940 -0.448 1.00 77.00 88 GLU A N 1
ATOM 687 C CA . GLU A 1 88 ? 7.623 -6.776 -0.681 1.00 77.00 88 GLU A CA 1
ATOM 688 C C . GLU A 1 88 ? 6.263 -7.190 -1.229 1.00 77.00 88 GLU A C 1
ATOM 690 O O . GLU A 1 88 ? 5.234 -6.731 -0.731 1.00 77.00 88 GLU A O 1
ATOM 695 N N . LEU A 1 89 ? 6.250 -8.083 -2.223 1.00 83.00 89 LEU A N 1
ATOM 696 C CA . LEU A 1 89 ? 5.016 -8.575 -2.822 1.00 83.00 89 LEU A CA 1
ATOM 697 C C . LEU A 1 89 ? 4.144 -9.279 -1.777 1.00 83.00 89 LEU A C 1
ATOM 699 O O . LEU A 1 89 ? 2.951 -8.996 -1.673 1.00 83.00 89 LEU A O 1
ATOM 703 N N . LEU A 1 90 ? 4.728 -10.165 -0.969 1.00 83.38 90 LEU A N 1
ATOM 704 C CA . LEU A 1 90 ? 4.014 -10.886 0.084 1.00 83.38 90 LEU A CA 1
ATOM 705 C C . LEU A 1 90 ? 3.458 -9.939 1.153 1.00 83.38 90 LEU A C 1
ATOM 707 O O . LEU A 1 90 ? 2.320 -10.120 1.598 1.00 83.38 90 LEU A O 1
ATOM 711 N N . LEU A 1 91 ? 4.217 -8.911 1.543 1.00 84.00 91 LEU A N 1
ATOM 712 C CA . LEU A 1 91 ? 3.744 -7.885 2.471 1.00 84.00 91 LEU A CA 1
ATOM 713 C C . LEU A 1 91 ? 2.575 -7.091 1.875 1.00 84.00 91 LEU A C 1
ATOM 715 O O . LEU A 1 91 ? 1.539 -6.945 2.527 1.00 84.00 91 LEU A O 1
ATOM 719 N N . ALA A 1 92 ? 2.704 -6.639 0.628 1.00 88.12 92 ALA A N 1
ATOM 720 C CA . ALA A 1 92 ? 1.668 -5.885 -0.067 1.00 88.12 92 ALA A CA 1
ATOM 721 C C . ALA A 1 92 ? 0.386 -6.716 -0.251 1.00 88.12 92 ALA A C 1
ATOM 723 O O . ALA A 1 92 ? -0.710 -6.238 0.035 1.00 88.12 92 ALA A O 1
ATOM 724 N N . VAL A 1 93 ? 0.502 -7.997 -0.613 1.00 91.44 93 VAL A N 1
ATOM 725 C CA . VAL A 1 93 ? -0.635 -8.934 -0.678 1.00 91.44 93 VAL A CA 1
ATOM 726 C C . VAL A 1 93 ? -1.267 -9.138 0.698 1.00 91.44 93 VAL A C 1
ATOM 728 O O . VAL A 1 93 ? -2.492 -9.186 0.817 1.00 91.44 93 VAL A O 1
ATOM 731 N N . SER A 1 94 ? -0.462 -9.252 1.756 1.00 88.25 94 SER A N 1
ATOM 732 C CA . SER A 1 94 ? -0.974 -9.384 3.121 1.00 88.25 94 SER A CA 1
ATOM 733 C C . SER A 1 94 ? -1.758 -8.148 3.565 1.00 88.25 94 SER A C 1
ATOM 735 O O . SER A 1 94 ? -2.773 -8.297 4.248 1.00 88.25 94 SER A O 1
ATOM 737 N N . ASN A 1 95 ? -1.305 -6.950 3.197 1.00 88.62 95 ASN A N 1
ATOM 738 C CA . ASN A 1 95 ? -1.995 -5.702 3.512 1.00 88.62 95 ASN A CA 1
ATOM 739 C C . ASN A 1 95 ? -3.255 -5.520 2.657 1.00 88.62 95 ASN A C 1
ATOM 741 O O . ASN A 1 95 ? -4.288 -5.142 3.201 1.00 88.62 95 ASN A O 1
ATOM 745 N N . LEU A 1 96 ? -3.224 -5.911 1.376 1.00 91.81 96 LEU A N 1
ATOM 746 C CA . LEU A 1 96 ? -4.407 -5.948 0.507 1.00 91.81 96 LEU A CA 1
ATOM 747 C C . LEU A 1 96 ? -5.496 -6.894 1.041 1.00 91.81 96 LEU A C 1
ATOM 749 O O . LEU A 1 96 ? -6.680 -6.648 0.846 1.00 91.81 96 LEU A O 1
ATOM 753 N N . LYS A 1 97 ? -5.112 -7.971 1.738 1.00 92.38 97 LYS A N 1
ATOM 754 C CA . LYS A 1 97 ? -6.042 -8.870 2.446 1.00 92.38 97 LYS A CA 1
ATOM 755 C C . LYS A 1 97 ? -6.582 -8.291 3.763 1.00 92.38 97 LYS A C 1
ATOM 757 O O . LYS A 1 97 ? -7.268 -9.001 4.493 1.00 92.38 97 LYS A O 1
ATOM 762 N N . GLY A 1 98 ? -6.254 -7.043 4.092 1.00 89.81 98 GLY A N 1
ATOM 763 C CA . GLY A 1 98 ? -6.775 -6.346 5.262 1.00 89.81 98 GLY A CA 1
ATOM 764 C C . GLY A 1 98 ? -6.014 -6.614 6.560 1.00 89.81 98 GLY A C 1
ATOM 765 O O . GLY A 1 98 ? -6.533 -6.296 7.624 1.00 89.81 98 GLY A O 1
ATOM 766 N N . ARG A 1 99 ? -4.789 -7.167 6.529 1.00 89.88 99 ARG A N 1
ATOM 767 C CA . ARG A 1 99 ? -4.011 -7.410 7.763 1.00 89.88 99 ARG A CA 1
ATOM 768 C C . ARG A 1 99 ? -3.783 -6.128 8.566 1.00 89.88 99 ARG A C 1
ATOM 770 O O . ARG A 1 99 ? -4.032 -6.113 9.768 1.00 89.88 99 ARG A O 1
ATOM 777 N N . LEU A 1 100 ? -3.298 -5.073 7.907 1.00 88.06 100 LEU A N 1
ATOM 778 C CA . LEU A 1 100 ? -3.028 -3.793 8.563 1.00 88.06 100 LEU A CA 1
ATOM 779 C C . LEU A 1 100 ? -4.331 -3.114 9.005 1.00 88.06 100 LEU A C 1
ATOM 781 O O . LEU A 1 100 ? -4.427 -2.663 10.141 1.00 88.06 100 LEU A O 1
ATOM 785 N N . ALA A 1 101 ? -5.352 -3.116 8.145 1.00 90.06 101 ALA A N 1
ATOM 786 C CA . ALA A 1 101 ? -6.670 -2.578 8.471 1.00 90.06 101 ALA A CA 1
ATOM 787 C C . ALA A 1 101 ? -7.311 -3.273 9.684 1.00 90.06 101 ALA A C 1
ATOM 789 O O . ALA A 1 101 ? -7.811 -2.601 10.582 1.00 90.06 101 ALA A O 1
ATOM 790 N N . GLY A 1 102 ? -7.258 -4.606 9.744 1.00 91.06 102 GLY A N 1
ATOM 791 C CA . GLY A 1 102 ? -7.781 -5.390 10.862 1.00 91.06 102 GLY A CA 1
ATOM 792 C C . GLY A 1 102 ? -7.054 -5.087 12.169 1.00 91.06 102 GLY A C 1
ATOM 793 O O . GLY A 1 102 ? -7.701 -4.853 13.186 1.00 91.06 102 GLY A O 1
ATOM 794 N N . PHE A 1 103 ? -5.723 -4.996 12.125 1.00 91.38 103 PHE A N 1
ATOM 795 C CA . PHE A 1 103 ? -4.929 -4.587 13.282 1.00 91.38 103 PHE A CA 1
ATOM 796 C C . PHE A 1 103 ? -5.313 -3.182 13.777 1.00 91.38 103 PHE A C 1
ATOM 798 O O . PHE A 1 103 ? -5.545 -2.986 14.967 1.00 91.38 103 PHE A O 1
ATOM 805 N N . LEU A 1 104 ? -5.423 -2.199 12.877 1.00 92.25 104 LEU A N 1
ATOM 806 C CA . LEU A 1 104 ? -5.806 -0.833 13.253 1.00 92.25 104 LEU A CA 1
ATOM 807 C C . LEU A 1 104 ? -7.238 -0.768 13.796 1.00 92.25 104 LEU A C 1
ATOM 809 O O . LEU A 1 104 ? -7.492 -0.036 14.749 1.00 92.25 104 LEU A O 1
ATOM 813 N N . SER A 1 105 ? -8.155 -1.559 13.239 1.00 93.25 105 SER A N 1
ATOM 814 C CA . SER A 1 105 ? -9.529 -1.666 13.735 1.00 93.25 105 SER A CA 1
ATOM 815 C C . SER A 1 105 ? -9.592 -2.258 15.145 1.00 93.25 105 SER A C 1
ATOM 817 O O . SER A 1 105 ? -10.434 -1.837 15.936 1.00 93.25 105 SER A O 1
ATOM 819 N N . GLU A 1 106 ? -8.722 -3.215 15.476 1.00 94.94 106 GLU A N 1
ATOM 820 C CA . GLU A 1 106 ? -8.617 -3.777 16.828 1.00 94.94 106 GLU A CA 1
ATOM 821 C C . GLU A 1 106 ? -8.170 -2.702 17.827 1.00 94.94 106 GLU A C 1
ATOM 823 O O . GLU A 1 106 ? -8.837 -2.483 18.839 1.00 94.94 106 GLU A O 1
ATOM 828 N N . ILE A 1 107 ? -7.106 -1.963 17.496 1.00 95.56 107 ILE A N 1
ATOM 829 C CA . ILE A 1 107 ? -6.598 -0.853 18.316 1.00 95.56 107 ILE A CA 1
ATOM 830 C C . ILE A 1 107 ? -7.652 0.245 18.485 1.00 95.56 107 ILE A C 1
ATOM 832 O O . ILE A 1 107 ? -7.878 0.722 19.596 1.00 95.56 107 ILE A O 1
ATOM 836 N N . GLN A 1 108 ? -8.332 0.629 17.402 1.00 96.31 108 GLN A N 1
ATOM 837 C CA . GLN A 1 108 ? -9.411 1.612 17.455 1.00 96.31 108 GLN A CA 1
ATOM 838 C C . GLN A 1 108 ? -10.540 1.145 18.381 1.00 96.31 108 GLN A C 1
ATOM 840 O O . GLN A 1 108 ? -11.056 1.938 19.165 1.00 96.31 108 GLN A O 1
ATOM 845 N N . GLY A 1 109 ? -10.898 -0.141 18.332 1.00 97.31 109 GLY A N 1
ATOM 846 C CA . GLY A 1 109 ? -11.894 -0.730 19.223 1.00 97.31 109 GLY A CA 1
ATOM 847 C C . GLY A 1 109 ? -11.481 -0.697 20.697 1.00 97.31 109 GLY A C 1
ATOM 848 O O . GLY A 1 109 ? -12.316 -0.415 21.555 1.00 97.31 109 GLY A O 1
ATOM 849 N N . GLU A 1 110 ? -10.209 -0.955 21.008 1.00 96.38 110 GLU A N 1
ATOM 850 C CA . GLU A 1 110 ? -9.676 -0.841 22.373 1.00 96.38 110 GLU A CA 1
ATOM 851 C C . GLU A 1 110 ? -9.703 0.607 22.876 1.00 96.38 110 GLU A C 1
ATOM 853 O O . GLU A 1 110 ? -10.218 0.868 23.965 1.00 96.38 110 GLU A O 1
ATOM 858 N N . LEU A 1 111 ? -9.240 1.558 22.060 1.00 97.00 111 LEU A N 1
ATOM 859 C CA . LEU A 1 111 ? -9.252 2.985 22.392 1.00 97.00 111 LEU A CA 1
ATOM 860 C C . LEU A 1 111 ? -10.670 3.523 22.581 1.00 97.00 111 LEU A C 1
ATOM 862 O O . LEU A 1 111 ? -10.921 4.278 23.515 1.00 97.00 111 LEU A O 1
ATOM 866 N N . MET A 1 112 ? -11.614 3.111 21.735 1.00 97.44 112 MET A N 1
ATOM 867 C CA . MET A 1 112 ? -13.003 3.556 21.835 1.00 97.44 112 MET A CA 1
ATOM 868 C C . MET A 1 112 ? -13.676 3.036 23.109 1.00 97.44 112 MET A C 1
ATOM 870 O O . MET A 1 112 ? -14.386 3.784 23.777 1.00 97.44 112 MET A O 1
ATOM 874 N N . LYS A 1 113 ? -13.403 1.784 23.502 1.00 95.31 113 LYS A N 1
ATOM 875 C CA . LYS A 1 113 ? -13.870 1.23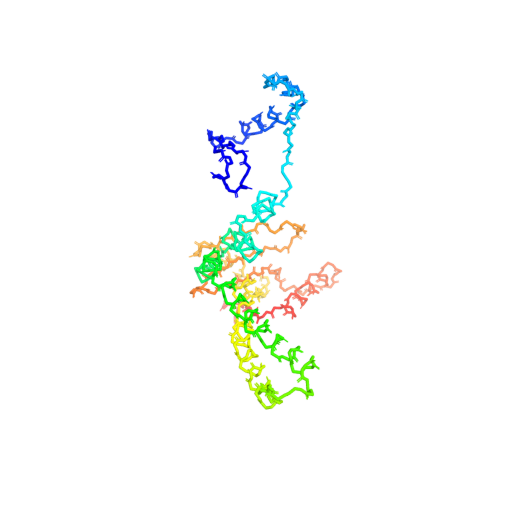1 24.785 1.00 95.31 113 LYS A CA 1
ATOM 876 C C . LYS A 1 113 ? -13.270 1.972 25.974 1.00 95.31 113 LYS A C 1
ATOM 878 O O . LYS A 1 113 ? -13.991 2.273 26.920 1.00 95.31 113 LYS A O 1
ATOM 883 N N . LEU A 1 114 ? -11.970 2.261 25.935 1.00 95.19 114 LEU A N 1
ATOM 884 C CA . LEU A 1 114 ? -11.305 3.021 26.990 1.00 95.19 114 LEU A CA 1
ATOM 885 C C . LEU A 1 114 ? -11.884 4.440 27.095 1.00 95.19 114 LEU A C 1
ATOM 887 O O . LEU A 1 114 ? -12.223 4.869 28.193 1.00 95.19 114 LEU A O 1
ATOM 891 N N . SER A 1 115 ? -12.085 5.122 25.963 1.00 95.56 115 SER A N 1
ATOM 892 C CA . SER A 1 115 ? -12.708 6.450 25.909 1.00 95.56 115 SER A CA 1
ATOM 893 C C . SER A 1 115 ? -14.098 6.444 26.540 1.00 95.56 115 SER A C 1
ATOM 895 O O . SER A 1 115 ? -14.370 7.275 27.397 1.00 95.56 115 SER A O 1
ATOM 897 N N . ALA A 1 116 ? -14.940 5.466 26.195 1.00 93.38 116 ALA A N 1
ATOM 898 C CA . ALA A 1 116 ? -16.281 5.343 26.763 1.00 93.38 116 ALA A CA 1
ATOM 899 C C . ALA A 1 116 ? -16.262 5.108 28.286 1.00 93.38 116 ALA A C 1
ATOM 901 O O . ALA A 1 116 ? -17.097 5.648 29.005 1.00 93.38 116 ALA A O 1
ATOM 902 N N . ARG A 1 117 ? -15.297 4.329 28.803 1.00 91.69 117 ARG A N 1
ATOM 903 C CA . ARG A 1 117 ? -15.138 4.108 30.255 1.00 91.69 117 ARG A CA 1
ATOM 904 C C . ARG A 1 117 ? -14.693 5.374 30.986 1.00 91.69 117 ARG A C 1
ATOM 906 O O . ARG A 1 117 ? -15.158 5.623 32.096 1.00 91.69 117 ARG A O 1
ATOM 913 N N . ILE A 1 118 ? -13.794 6.149 30.383 1.00 91.88 118 ILE A N 1
ATOM 914 C CA . ILE A 1 118 ? -13.333 7.426 30.941 1.00 91.88 118 ILE A CA 1
ATOM 915 C C . ILE A 1 118 ? -14.482 8.435 30.951 1.00 91.88 118 ILE A C 1
ATOM 917 O O . ILE A 1 118 ? -14.727 9.045 31.984 1.00 91.88 118 ILE A O 1
A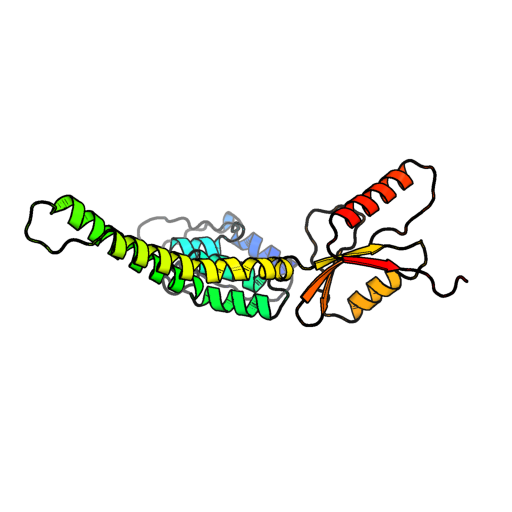TOM 921 N N . GLU A 1 119 ? -15.212 8.563 29.843 1.00 91.94 119 GLU A N 1
ATOM 922 C CA . GLU A 1 119 ? -16.369 9.457 29.717 1.00 91.94 119 GLU A CA 1
ATOM 923 C C . GLU A 1 119 ? -17.445 9.127 30.757 1.00 91.94 119 GLU A C 1
ATOM 925 O O . GLU A 1 119 ? -17.827 9.995 31.536 1.00 91.94 119 GLU A O 1
ATOM 930 N N . ALA A 1 120 ? -17.810 7.848 30.901 1.00 89.88 120 ALA A N 1
ATOM 931 C CA . ALA A 1 120 ? -18.727 7.407 31.952 1.00 89.88 120 ALA A CA 1
ATOM 932 C C . ALA A 1 120 ? -18.220 7.741 33.368 1.00 89.88 120 ALA A C 1
ATOM 934 O O . ALA A 1 120 ? -19.010 8.055 34.252 1.00 89.88 120 ALA A O 1
ATOM 935 N N . SER A 1 121 ? -16.904 7.701 33.592 1.00 87.56 121 SER A N 1
ATOM 936 C CA . SER A 1 121 ? -16.329 8.026 34.903 1.00 87.56 121 SER A CA 1
ATOM 937 C C . SER A 1 121 ? -16.301 9.522 35.201 1.00 87.56 121 SER A C 1
ATOM 939 O O . SER A 1 121 ? -16.270 9.905 36.367 1.00 87.56 121 SER A O 1
ATOM 941 N N . ILE A 1 122 ? -16.322 10.362 34.166 1.00 87.81 122 ILE A N 1
ATOM 942 C CA . ILE A 1 122 ? -16.469 11.813 34.298 1.00 87.81 122 ILE A CA 1
ATOM 943 C C . ILE A 1 122 ? -17.940 12.168 34.533 1.00 87.81 122 ILE A C 1
ATOM 945 O O . ILE A 1 122 ? -18.227 12.971 35.414 1.00 87.81 122 ILE A O 1
ATOM 949 N N . ASP A 1 123 ? -18.860 11.557 33.787 1.00 89.00 123 ASP A N 1
ATOM 950 C CA . ASP A 1 123 ? -20.286 11.902 33.827 1.00 89.00 123 ASP A CA 1
ATOM 951 C C . ASP A 1 123 ? -21.006 11.393 35.084 1.00 89.00 123 ASP A C 1
ATOM 953 O O . ASP A 1 123 ? -21.976 12.007 35.525 1.00 89.00 123 ASP A O 1
ATOM 957 N N . PHE A 1 124 ? -20.539 10.287 35.669 1.00 86.81 124 PHE A N 1
ATOM 958 C CA . PHE A 1 124 ? -21.191 9.616 36.800 1.00 86.81 124 PHE A CA 1
ATOM 959 C C . PHE A 1 124 ? -20.310 9.551 38.055 1.00 86.81 124 PHE A C 1
ATOM 961 O O . PHE A 1 124 ? -20.439 8.629 38.860 1.00 86.81 124 PHE A O 1
ATOM 968 N N . PHE A 1 125 ? -19.399 10.515 38.229 1.00 81.25 125 PHE A N 1
ATOM 969 C CA . PHE A 1 125 ? -18.428 10.523 39.334 1.00 81.25 125 PHE A CA 1
ATOM 970 C C . PHE A 1 125 ? -19.064 10.578 40.736 1.00 81.25 125 PHE A C 1
ATOM 972 O O . PHE A 1 125 ? -18.418 10.228 41.723 1.00 81.25 125 PHE A O 1
ATOM 979 N N . ASP A 1 126 ? -20.302 11.058 40.832 1.00 81.75 126 ASP A N 1
ATOM 980 C CA . ASP A 1 126 ? -21.091 11.228 42.052 1.00 81.75 126 ASP A CA 1
ATOM 981 C C . ASP A 1 126 ? -22.123 10.108 42.270 1.00 81.75 126 ASP A C 1
ATOM 983 O O . ASP A 1 126 ? -22.886 10.145 43.238 1.00 81.75 126 ASP A O 1
ATOM 987 N N . GLN A 1 127 ? -22.146 9.105 41.390 1.00 79.75 127 GLN A N 1
ATOM 988 C CA . GLN A 1 127 ? -23.027 7.945 41.487 1.00 79.75 127 GLN A CA 1
ATOM 98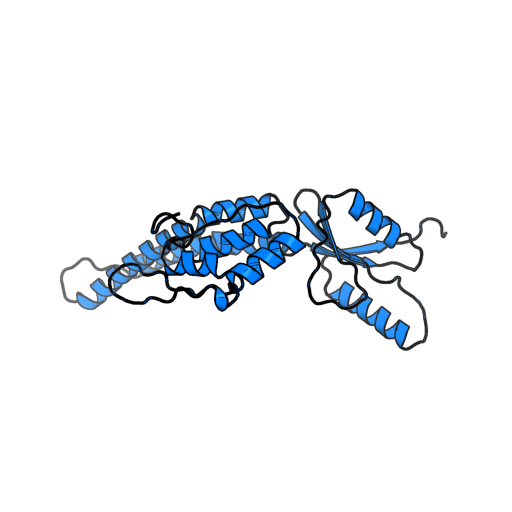9 C C . GLN A 1 127 ? -22.273 6.738 42.060 1.00 79.75 127 GLN A C 1
ATOM 991 O O . GLN A 1 127 ? -21.071 6.591 41.852 1.00 79.75 127 GLN A O 1
ATOM 996 N N . ASP A 1 128 ? -22.986 5.839 42.748 1.00 72.69 128 ASP A N 1
ATOM 997 C CA . ASP A 1 128 ? -22.447 4.571 43.274 1.00 72.69 128 ASP A CA 1
ATOM 998 C C . ASP A 1 128 ? -22.194 3.549 42.138 1.00 72.69 128 ASP A C 1
ATOM 1000 O O . ASP A 1 128 ? -22.774 2.461 42.097 1.00 72.69 128 ASP A O 1
ATOM 1004 N N . ILE A 1 129 ? -21.352 3.914 41.170 1.00 76.50 129 ILE A N 1
ATOM 1005 C CA . ILE A 1 129 ? -20.948 3.084 40.031 1.00 76.50 129 ILE A CA 1
ATOM 1006 C C . ILE A 1 129 ? -19.453 2.772 40.152 1.00 76.50 129 ILE A C 1
ATOM 1008 O O . ILE A 1 129 ? -18.652 3.606 40.569 1.00 76.50 129 ILE A O 1
ATOM 1012 N N . GLU A 1 130 ? -19.059 1.554 39.778 1.00 77.00 130 GLU A N 1
ATOM 1013 C CA . GLU A 1 130 ? -17.653 1.151 39.732 1.00 77.00 130 GLU A CA 1
ATOM 1014 C C . GLU A 1 130 ? -16.921 1.896 38.600 1.00 77.00 130 GLU A C 1
ATOM 1016 O O . GLU A 1 130 ? -17.110 1.612 37.414 1.00 77.00 130 GLU A O 1
ATOM 1021 N N . LEU A 1 131 ? -16.106 2.886 38.973 1.00 82.06 131 LEU A N 1
ATOM 1022 C CA . LEU A 1 131 ? -15.356 3.732 38.043 1.00 82.06 131 LEU A CA 1
ATOM 1023 C C . LEU A 1 131 ? -14.027 3.091 37.637 1.00 8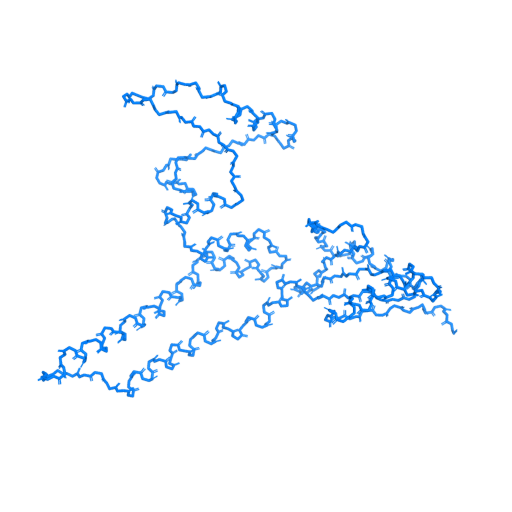2.06 131 LEU A C 1
ATOM 1025 O O . LEU A 1 131 ? -13.393 2.371 38.410 1.00 82.06 131 LEU A O 1
ATOM 1029 N N . ILE A 1 132 ? -13.559 3.399 36.424 1.00 86.88 132 ILE A N 1
ATOM 1030 C CA . ILE A 1 132 ? -12.226 2.971 35.986 1.00 86.88 132 ILE A CA 1
ATOM 1031 C C . ILE A 1 132 ? -11.147 3.679 36.818 1.00 86.88 132 ILE A C 1
ATOM 1033 O O . ILE A 1 132 ? -11.191 4.891 37.023 1.00 86.88 132 ILE A O 1
ATOM 1037 N N . SER A 1 133 ? -10.141 2.933 37.278 1.00 88.38 133 SER A N 1
ATOM 1038 C CA . SER A 1 133 ? -9.006 3.526 37.993 1.00 88.38 133 SER A CA 1
ATOM 1039 C C . SER A 1 133 ? -7.936 4.056 37.032 1.00 88.38 133 SER A C 1
ATOM 1041 O O . SER A 1 133 ? -7.740 3.525 35.938 1.00 88.38 133 SER A O 1
ATOM 1043 N N . PHE A 1 134 ? -7.165 5.058 37.468 1.00 88.00 134 PHE A N 1
ATOM 1044 C CA . PHE A 1 134 ? -6.020 5.569 36.700 1.00 88.00 134 PHE A CA 1
ATOM 1045 C C . PHE A 1 134 ? -5.004 4.475 36.339 1.00 88.00 134 PHE A C 1
ATOM 1047 O O . PHE A 1 134 ? -4.498 4.458 35.221 1.00 88.00 134 PHE A O 1
ATOM 1054 N N . ASN A 1 135 ? -4.760 3.527 37.247 1.00 92.06 135 ASN A N 1
ATOM 1055 C CA . ASN A 1 135 ? -3.838 2.415 37.011 1.00 92.06 135 ASN A CA 1
ATOM 1056 C C . ASN A 1 135 ? -4.350 1.465 35.909 1.00 92.06 135 ASN A C 1
ATOM 1058 O O . ASN A 1 135 ? -3.574 0.937 35.115 1.00 92.06 135 ASN A O 1
ATOM 1062 N N . GLU A 1 136 ? -5.669 1.259 35.815 1.00 91.94 136 GLU A N 1
ATOM 1063 C CA . GLU A 1 136 ? -6.259 0.490 34.713 1.00 91.94 136 GLU A CA 1
ATOM 1064 C C . GLU A 1 136 ? -6.139 1.210 33.371 1.00 91.94 136 GLU A C 1
ATOM 1066 O O . GLU A 1 136 ? -5.825 0.562 32.371 1.00 91.94 136 GLU A O 1
ATOM 1071 N N . ILE A 1 137 ? -6.362 2.530 33.348 1.00 93.88 137 ILE A N 1
ATOM 1072 C CA . ILE A 1 137 ? -6.175 3.358 32.148 1.00 93.88 137 ILE A CA 1
ATOM 1073 C C . ILE A 1 137 ? -4.727 3.242 31.665 1.00 93.88 137 ILE A C 1
ATOM 1075 O O . ILE A 1 137 ? -4.490 2.916 30.502 1.00 93.88 137 ILE A O 1
ATOM 1079 N N . GLU A 1 138 ? -3.764 3.468 32.560 1.00 95.56 138 GLU A N 1
ATOM 1080 C CA . GLU A 1 138 ? -2.334 3.424 32.247 1.00 95.56 138 GLU A CA 1
ATOM 1081 C C . GLU A 1 138 ? -1.929 2.055 31.692 1.00 95.56 138 GLU A C 1
ATOM 1083 O O . GLU A 1 138 ? -1.314 1.967 30.629 1.00 95.56 138 GLU A O 1
ATOM 1088 N N . LYS A 1 139 ? -2.375 0.972 32.336 1.00 95.75 139 LYS A N 1
ATOM 1089 C CA . LYS A 1 139 ? -2.107 -0.395 31.877 1.00 95.75 139 LYS A CA 1
ATOM 1090 C C . LYS A 1 139 ? -2.689 -0.682 30.489 1.00 95.75 139 LYS A C 1
ATOM 1092 O O . LYS A 1 139 ? -2.046 -1.363 29.691 1.00 95.75 139 LYS A O 1
ATOM 1097 N N . GLN A 1 140 ? -3.896 -0.196 30.187 1.00 94.69 140 GLN A N 1
ATOM 1098 C CA . GLN A 1 140 ? -4.511 -0.379 28.866 1.00 94.69 140 GLN A CA 1
ATOM 1099 C C . GLN A 1 140 ? -3.790 0.428 27.782 1.00 94.69 140 GLN A C 1
ATOM 1101 O O . GLN A 1 140 ? -3.557 -0.092 26.689 1.00 94.69 140 GLN A O 1
ATOM 1106 N N . LEU A 1 141 ? -3.389 1.664 28.083 1.00 96.12 141 LEU A N 1
ATOM 1107 C CA . LEU A 1 141 ? -2.623 2.496 27.155 1.00 96.12 141 LEU A CA 1
ATOM 1108 C C . LEU A 1 141 ? -1.234 1.918 26.871 1.00 96.12 141 LEU A C 1
ATOM 1110 O O . LEU A 1 141 ? -0.822 1.897 25.710 1.00 96.12 141 LEU A O 1
ATOM 1114 N N . GLU A 1 142 ? -0.534 1.403 27.885 1.00 96.62 142 GLU A N 1
ATOM 1115 C CA . GLU A 1 142 ? 0.783 0.787 27.685 1.00 96.62 142 GLU A CA 1
ATOM 1116 C C . GLU A 1 142 ? 0.674 -0.487 26.833 1.00 96.62 142 GLU A C 1
ATOM 1118 O O . GLU A 1 142 ? 1.455 -0.678 25.904 1.00 96.62 142 GLU A O 1
ATOM 1123 N N . HIS A 1 143 ? -0.370 -1.298 27.033 1.00 95.50 143 HIS A N 1
ATOM 1124 C CA . HIS A 1 143 ? -0.653 -2.462 26.182 1.00 95.50 143 HIS A CA 1
ATOM 1125 C C . HIS A 1 143 ? -0.918 -2.084 24.713 1.00 95.50 143 HIS A C 1
ATOM 1127 O O . HIS A 1 143 ? -0.377 -2.708 23.796 1.00 95.50 143 HIS A O 1
ATOM 1133 N N . ILE A 1 144 ? -1.711 -1.036 24.463 1.00 95.69 144 ILE A N 1
ATOM 1134 C CA . ILE A 1 144 ? -1.955 -0.512 23.105 1.00 95.69 144 ILE A CA 1
ATOM 1135 C C . ILE A 1 144 ? -0.649 -0.010 22.473 1.00 95.69 144 ILE A C 1
ATOM 1137 O O . ILE A 1 144 ? -0.359 -0.295 21.307 1.00 95.69 144 ILE A O 1
ATOM 1141 N N . LYS A 1 145 ? 0.168 0.708 23.244 1.00 95.12 145 LYS A N 1
ATOM 1142 C CA . LYS A 1 145 ? 1.470 1.223 22.810 1.00 95.12 145 LYS A CA 1
ATOM 1143 C C . LYS A 1 145 ? 2.439 0.096 22.450 1.00 95.12 145 LYS A C 1
ATOM 1145 O O . LYS A 1 145 ? 3.071 0.172 21.399 1.00 95.12 145 LYS A O 1
ATOM 1150 N N . GLU A 1 146 ? 2.508 -0.968 23.247 1.00 93.50 146 GLU A N 1
ATOM 1151 C CA . GLU A 1 146 ? 3.309 -2.163 22.944 1.00 93.50 146 GLU A CA 1
ATOM 1152 C C . GLU A 1 146 ? 2.844 -2.889 21.674 1.00 93.50 146 GLU A C 1
ATOM 1154 O O . GLU A 1 146 ? 3.653 -3.439 20.922 1.00 93.50 146 GLU A O 1
ATOM 1159 N N . LYS A 1 147 ? 1.534 -2.921 21.403 1.00 91.69 147 LYS A N 1
ATOM 1160 C CA . LYS A 1 147 ? 1.019 -3.465 20.138 1.00 91.69 147 LYS A CA 1
ATOM 1161 C C . LYS A 1 147 ? 1.479 -2.624 18.946 1.00 91.69 147 LYS A C 1
ATOM 1163 O O . LYS A 1 147 ? 1.892 -3.189 17.933 1.00 91.69 147 LYS A O 1
ATOM 1168 N N . LEU A 1 148 ? 1.420 -1.297 19.061 1.00 90.81 148 LEU A N 1
ATOM 1169 C CA . LEU A 1 148 ? 1.819 -0.367 18.000 1.00 90.81 148 LEU A CA 1
ATOM 1170 C C . LEU A 1 148 ? 3.335 -0.368 17.753 1.00 90.81 148 LEU A C 1
ATOM 1172 O O . LEU A 1 148 ? 3.760 -0.358 16.595 1.00 90.81 148 LEU A O 1
ATOM 1176 N N . SER A 1 149 ? 4.160 -0.441 18.802 1.00 87.88 149 SER A N 1
ATOM 1177 C CA . SER A 1 149 ? 5.627 -0.436 18.671 1.00 87.88 149 SER A CA 1
ATOM 1178 C C . SER A 1 149 ? 6.149 -1.613 17.843 1.00 87.88 149 SER A C 1
ATOM 1180 O O . SER A 1 149 ? 7.046 -1.435 17.021 1.00 87.88 149 SER A O 1
ATOM 1182 N N . LYS A 1 150 ? 5.512 -2.787 17.946 1.00 83.25 150 LYS A N 1
ATOM 1183 C CA . LYS A 1 150 ? 5.851 -3.984 17.151 1.00 83.25 150 LYS A CA 1
ATOM 1184 C C . LYS A 1 150 ? 5.730 -3.786 15.637 1.00 83.25 150 LYS A C 1
ATOM 1186 O O . LYS A 1 150 ? 6.352 -4.530 14.878 1.00 83.25 150 LYS A O 1
ATOM 1191 N N . ILE A 1 151 ? 4.919 -2.830 15.183 1.00 77.00 151 ILE A N 1
ATOM 1192 C CA . ILE A 1 151 ? 4.811 -2.476 13.760 1.00 77.00 151 ILE A CA 1
ATOM 1193 C C . ILE A 1 151 ? 5.911 -1.492 13.370 1.00 77.00 151 ILE A C 1
ATOM 1195 O O . ILE A 1 151 ? 6.540 -1.668 12.331 1.00 77.00 151 ILE A O 1
ATOM 1199 N N . VAL A 1 152 ? 6.171 -0.495 14.218 1.00 73.94 152 VAL A N 1
ATOM 1200 C CA . VAL A 1 152 ? 7.154 0.565 13.953 1.00 73.94 152 VAL A CA 1
ATOM 1201 C C . VAL A 1 152 ? 8.585 0.020 13.931 1.00 73.94 152 VAL A C 1
ATOM 1203 O O . VAL A 1 152 ? 9.366 0.381 13.054 1.00 73.94 152 VAL A O 1
ATOM 1206 N N . GLU A 1 153 ? 8.938 -0.892 14.838 1.00 64.31 153 GLU A N 1
ATOM 1207 C CA . GLU A 1 153 ? 10.295 -1.460 14.905 1.00 64.31 153 GLU A CA 1
ATOM 1208 C C . GLU A 1 153 ? 10.653 -2.316 13.681 1.00 64.31 153 GLU A C 1
ATOM 1210 O O . GLU A 1 153 ? 11.822 -2.413 13.310 1.00 64.31 153 GLU A O 1
ATOM 1215 N N . LYS A 1 154 ? 9.657 -2.877 12.984 1.00 57.59 154 LYS A N 1
ATOM 1216 C CA . LYS A 1 154 ? 9.877 -3.584 11.712 1.00 57.59 154 LYS A CA 1
ATOM 1217 C C . LYS A 1 154 ? 10.229 -2.656 10.545 1.00 57.59 154 LYS A C 1
ATOM 1219 O O . LYS A 1 154 ? 10.752 -3.130 9.536 1.00 57.59 154 LYS A O 1
ATOM 1224 N N . ASP A 1 155 ? 9.966 -1.356 10.663 1.00 51.50 155 ASP A N 1
ATOM 1225 C CA . ASP A 1 155 ? 10.029 -0.418 9.539 1.00 51.50 155 ASP A CA 1
ATOM 1226 C C . ASP A 1 155 ? 11.447 0.129 9.267 1.00 51.50 155 ASP A C 1
ATOM 1228 O O . ASP A 1 155 ? 11.765 0.586 8.171 1.00 51.50 155 ASP A O 1
ATOM 1232 N N . GLN A 1 156 ? 12.369 0.018 10.230 1.00 47.88 156 GLN A N 1
ATOM 1233 C CA . GLN A 1 156 ? 13.767 0.411 9.995 1.00 47.88 156 GLN A CA 1
ATOM 1234 C C . GLN A 1 156 ? 14.498 -0.559 9.059 1.00 47.88 156 GLN A C 1
ATOM 1236 O O . GLN A 1 156 ? 15.372 -0.146 8.298 1.00 47.88 156 GLN A O 1
ATOM 1241 N N . THR A 1 157 ? 14.108 -1.835 9.057 1.00 50.66 157 THR A N 1
ATOM 1242 C CA . THR A 1 157 ? 14.592 -2.805 8.070 1.00 50.66 157 THR A CA 1
ATOM 1243 C C . THR A 1 157 ? 13.838 -2.660 6.741 1.00 50.66 157 THR A C 1
ATOM 1245 O O . THR A 1 157 ? 14.443 -2.822 5.686 1.00 50.66 157 THR A O 1
ATOM 1248 N N . SER A 1 158 ? 12.547 -2.294 6.766 1.00 49.88 158 SER A N 1
ATOM 1249 C CA . SER A 1 158 ? 11.674 -2.202 5.578 1.00 49.88 158 SER A CA 1
ATOM 1250 C C . SER A 1 158 ? 12.112 -1.132 4.566 1.00 49.88 158 SER A C 1
ATOM 1252 O O . SER A 1 158 ? 12.026 -1.377 3.364 1.00 49.88 158 SER A O 1
ATOM 1254 N N . ARG A 1 159 ? 12.646 0.017 5.015 1.00 49.97 159 ARG A N 1
ATOM 1255 C CA . ARG A 1 159 ? 13.136 1.083 4.116 1.00 49.97 159 ARG A CA 1
ATOM 1256 C C . ARG A 1 159 ? 14.311 0.635 3.249 1.00 49.97 159 ARG A C 1
ATOM 1258 O O . ARG A 1 159 ? 14.383 1.010 2.083 1.00 49.97 159 ARG A O 1
ATOM 1265 N N . ILE A 1 160 ? 15.200 -0.193 3.801 1.00 53.62 160 ILE A N 1
ATOM 1266 C CA . ILE A 1 160 ? 16.321 -0.785 3.056 1.00 53.62 160 ILE A CA 1
ATOM 1267 C C . ILE A 1 160 ? 15.799 -1.741 1.978 1.00 53.62 160 ILE A C 1
ATOM 1269 O O . ILE A 1 160 ? 16.341 -1.772 0.876 1.00 53.62 160 ILE A O 1
ATOM 1273 N N . PHE A 1 161 ? 14.732 -2.489 2.276 1.00 55.12 161 PHE A N 1
ATOM 1274 C CA . PHE A 1 161 ? 14.094 -3.362 1.293 1.00 55.12 161 PHE A CA 1
ATOM 1275 C C . PHE A 1 161 ? 13.406 -2.553 0.183 1.00 55.12 161 PHE A C 1
ATOM 1277 O O . PHE A 1 161 ? 13.691 -2.793 -0.985 1.00 55.12 161 PHE A O 1
ATOM 1284 N N . HIS A 1 162 ? 12.604 -1.546 0.546 1.00 54.75 162 HIS A N 1
ATOM 1285 C CA . HIS A 1 162 ? 11.769 -0.787 -0.391 1.00 54.75 162 HIS A CA 1
ATOM 1286 C C . HIS A 1 162 ? 12.563 0.068 -1.391 1.00 54.75 162 HIS A C 1
ATOM 1288 O O . HIS A 1 162 ? 12.268 0.054 -2.585 1.00 54.75 162 HIS A O 1
ATOM 1294 N N . ASP A 1 163 ? 13.567 0.823 -0.932 1.00 61.03 163 ASP A N 1
ATOM 1295 C CA . ASP A 1 163 ? 14.332 1.712 -1.821 1.00 61.03 163 ASP A CA 1
ATOM 1296 C C . ASP A 1 163 ? 15.583 1.032 -2.405 1.00 61.03 163 ASP A C 1
ATOM 1298 O O . ASP A 1 163 ? 16.138 1.495 -3.412 1.00 61.03 163 ASP A O 1
ATOM 1302 N N . GLY A 1 164 ? 15.980 -0.099 -1.817 1.00 70.31 164 GLY A N 1
ATOM 1303 C CA . GLY A 1 164 ? 17.224 -0.800 -2.091 1.00 70.31 164 GLY A CA 1
ATOM 1304 C C . GLY A 1 164 ? 18.441 -0.117 -1.462 1.00 70.31 164 GLY A C 1
ATOM 1305 O O . GLY A 1 164 ? 18.455 1.082 -1.188 1.00 70.31 164 GLY A O 1
ATOM 1306 N N . ILE A 1 165 ? 19.507 -0.887 -1.257 1.00 81.38 165 ILE A N 1
ATOM 1307 C CA . ILE A 1 165 ? 20.797 -0.401 -0.771 1.00 81.38 165 ILE A CA 1
ATOM 1308 C C . ILE A 1 165 ? 21.451 0.430 -1.875 1.00 81.38 165 ILE A C 1
ATOM 1310 O O . ILE A 1 165 ? 21.896 -0.114 -2.895 1.00 81.38 165 ILE A O 1
ATOM 1314 N N . LYS A 1 166 ? 21.538 1.748 -1.676 1.00 82.81 166 LYS A N 1
ATOM 1315 C CA . LYS A 1 166 ? 22.221 2.656 -2.603 1.00 82.81 166 LYS A CA 1
ATOM 1316 C C . LYS A 1 166 ? 23.705 2.306 -2.653 1.00 82.81 166 LYS A C 1
ATOM 1318 O O . LYS A 1 166 ? 24.440 2.504 -1.683 1.00 82.81 166 LYS A O 1
ATOM 1323 N N . THR A 1 167 ? 24.119 1.774 -3.796 1.00 86.44 167 THR A N 1
ATOM 1324 C CA . THR A 1 167 ? 25.438 1.193 -4.026 1.00 86.44 167 THR A CA 1
ATOM 1325 C C . THR A 1 167 ? 26.130 1.935 -5.151 1.00 86.44 167 THR A C 1
ATOM 1327 O O . THR A 1 167 ? 25.669 1.920 -6.288 1.00 86.44 167 THR A O 1
ATOM 1330 N N . VAL A 1 168 ? 27.245 2.592 -4.857 1.00 87.25 168 VAL A N 1
ATOM 1331 C CA . VAL A 1 168 ? 27.958 3.409 -5.846 1.00 87.25 168 VAL A CA 1
ATOM 1332 C C . VAL A 1 168 ? 29.196 2.673 -6.323 1.00 87.25 168 VAL A C 1
ATOM 1334 O O . VAL A 1 168 ? 30.015 2.222 -5.519 1.00 87.25 168 VAL A O 1
ATOM 1337 N N . PHE A 1 169 ? 29.331 2.543 -7.640 1.00 86.19 169 PHE A N 1
ATOM 1338 C CA . PHE A 1 169 ? 30.514 1.965 -8.265 1.00 86.19 169 PHE A CA 1
ATOM 1339 C C . PHE A 1 169 ? 31.528 3.074 -8.494 1.00 86.19 169 PHE A C 1
ATOM 1341 O O . PHE A 1 169 ? 31.273 3.997 -9.259 1.00 86.19 169 PHE A O 1
ATOM 1348 N N . VAL A 1 170 ? 32.695 2.960 -7.870 1.00 85.06 170 VAL A N 1
ATOM 1349 C CA . VAL A 1 170 ? 33.764 3.960 -7.928 1.00 85.06 170 VAL A CA 1
ATOM 1350 C C . VAL A 1 170 ? 35.039 3.289 -8.414 1.00 85.06 170 VAL A C 1
ATOM 1352 O O . VAL A 1 170 ? 35.334 2.167 -8.035 1.00 85.06 170 VAL A O 1
ATOM 1355 N N . GLY A 1 171 ? 35.831 3.947 -9.247 1.00 80.56 171 GLY A N 1
ATOM 1356 C CA . GLY A 1 171 ? 37.116 3.403 -9.684 1.00 80.56 171 GLY A CA 1
ATOM 1357 C C . GLY A 1 171 ? 37.785 4.297 -10.710 1.00 80.56 171 GLY A C 1
ATOM 1358 O O . GLY A 1 171 ? 37.160 5.220 -11.234 1.00 80.56 171 GLY A O 1
ATOM 1359 N N . TRP A 1 172 ? 39.055 4.030 -11.001 1.00 79.06 172 TRP A N 1
ATOM 1360 C CA . TRP A 1 172 ? 39.772 4.720 -12.075 1.00 79.06 172 TRP A CA 1
ATOM 1361 C C . TRP A 1 172 ? 39.176 4.373 -13.456 1.00 79.06 172 TRP A C 1
ATOM 1363 O O . TRP A 1 172 ? 38.524 3.336 -13.610 1.00 79.06 172 TRP A O 1
ATOM 1373 N N . PRO A 1 173 ? 39.368 5.213 -14.490 1.00 70.88 173 PRO A N 1
ATOM 1374 C CA . PRO A 1 173 ? 39.050 4.852 -15.863 1.00 70.88 173 PRO A CA 1
ATOM 1375 C C . PRO A 1 173 ? 39.676 3.505 -16.234 1.00 70.88 173 PRO A C 1
ATOM 1377 O O . PRO A 1 173 ? 40.801 3.209 -15.843 1.00 70.88 173 PRO A O 1
ATOM 1380 N N . ASN A 1 174 ? 38.945 2.700 -17.004 1.00 73.56 174 ASN A N 1
ATOM 1381 C CA . ASN A 1 174 ? 39.383 1.392 -17.503 1.00 73.56 174 ASN A CA 1
ATOM 1382 C C . ASN A 1 174 ? 39.613 0.285 -16.451 1.00 73.56 174 ASN A C 1
ATOM 1384 O O . ASN A 1 174 ? 40.037 -0.799 -16.831 1.00 73.56 174 ASN A O 1
ATOM 1388 N N . THR A 1 175 ? 39.222 0.452 -15.181 1.00 78.56 175 THR A N 1
ATOM 1389 C CA . THR A 1 175 ? 39.295 -0.625 -14.157 1.00 78.56 175 THR A CA 1
ATOM 1390 C C . THR A 1 175 ? 38.235 -1.725 -14.314 1.00 78.56 175 THR A C 1
ATOM 1392 O O . THR A 1 175 ? 37.978 -2.504 -13.400 1.00 78.56 175 THR A O 1
ATOM 1395 N N . GLY A 1 176 ? 37.556 -1.787 -15.462 1.00 76.69 176 GLY A N 1
ATOM 1396 C CA . GLY A 1 176 ? 36.524 -2.789 -15.735 1.00 76.69 176 GLY A CA 1
ATOM 1397 C C . GLY A 1 176 ? 35.167 -2.528 -15.070 1.00 76.69 176 GLY A C 1
ATOM 1398 O O . GLY A 1 176 ? 34.274 -3.363 -15.194 1.00 76.69 176 GLY A O 1
ATOM 1399 N N . LYS A 1 177 ? 34.964 -1.371 -14.429 1.00 81.12 177 LYS A N 1
ATOM 1400 C CA . LYS A 1 177 ? 33.718 -0.990 -13.738 1.00 81.12 177 LYS A CA 1
ATOM 1401 C C . LYS A 1 177 ? 32.458 -1.156 -14.598 1.00 81.12 177 LYS A C 1
ATOM 1403 O O . LYS A 1 177 ? 31.544 -1.882 -14.219 1.00 81.12 177 LYS A O 1
ATOM 1408 N N . SER A 1 178 ? 32.449 -0.579 -15.802 1.00 74.44 178 SER A N 1
ATOM 1409 C CA . SER A 1 178 ? 31.309 -0.696 -16.724 1.00 74.44 178 SER A CA 1
ATOM 1410 C C . SER A 1 178 ? 31.156 -2.116 -17.290 1.00 74.44 178 SER A C 1
ATOM 1412 O O . SER A 1 178 ? 30.045 -2.553 -17.575 1.00 74.44 178 SER A O 1
ATOM 1414 N N . SER A 1 179 ? 32.245 -2.890 -17.380 1.00 79.19 179 SER A N 1
ATOM 1415 C CA . SER A 1 179 ? 32.189 -4.311 -17.753 1.00 79.19 179 SER A CA 1
ATOM 1416 C C . SER A 1 179 ? 31.542 -5.167 -16.660 1.00 79.19 179 SER A C 1
ATOM 1418 O O . SER A 1 179 ? 30.778 -6.078 -16.977 1.00 79.19 179 SER A O 1
ATOM 1420 N N . VAL A 1 180 ? 31.815 -4.886 -15.382 1.00 80.38 180 VAL A N 1
ATOM 1421 C CA . VAL A 1 180 ? 31.163 -5.559 -14.247 1.00 80.38 180 VAL A CA 1
ATOM 1422 C C . VAL A 1 180 ? 29.703 -5.134 -14.133 1.00 80.38 180 VAL A C 1
ATOM 1424 O O . VAL A 1 180 ? 28.845 -6.003 -14.015 1.00 80.38 180 VAL A O 1
ATOM 1427 N N . PHE A 1 181 ? 29.404 -3.840 -14.259 1.00 77.94 181 PHE A N 1
ATOM 1428 C CA . PHE A 1 181 ? 28.034 -3.320 -14.285 1.00 77.94 181 PHE A CA 1
ATOM 1429 C C . PHE A 1 181 ? 27.180 -4.020 -15.355 1.00 77.94 181 PHE A C 1
ATOM 1431 O O . PHE A 1 181 ? 26.144 -4.602 -15.044 1.00 77.94 181 PHE A O 1
ATOM 1438 N N . ASN A 1 182 ? 27.673 -4.087 -16.596 1.00 73.69 182 ASN A N 1
ATOM 1439 C CA . ASN A 1 182 ? 26.975 -4.767 -17.690 1.00 73.69 182 ASN A CA 1
ATOM 1440 C C . ASN A 1 182 ? 26.831 -6.281 -17.469 1.00 73.69 182 ASN A C 1
ATOM 1442 O O . ASN A 1 182 ? 25.819 -6.869 -17.845 1.00 73.69 182 ASN A O 1
ATOM 1446 N N . LYS A 1 183 ? 27.815 -6.939 -16.845 1.00 77.69 183 LYS A N 1
ATOM 1447 C CA . LYS A 1 183 ? 27.691 -8.360 -16.484 1.00 77.69 183 LYS A CA 1
ATOM 1448 C C . LYS A 1 183 ? 26.638 -8.585 -15.401 1.00 77.69 183 LYS A C 1
ATOM 1450 O O . LYS A 1 183 ? 25.864 -9.526 -15.527 1.00 77.69 183 LYS A O 1
ATOM 1455 N N . LEU A 1 184 ? 26.578 -7.729 -14.381 1.00 73.44 184 LEU A N 1
ATOM 1456 C CA . LEU A 1 184 ? 25.580 -7.811 -13.309 1.00 73.44 184 LEU A CA 1
ATOM 1457 C C . LEU A 1 184 ? 24.158 -7.584 -13.831 1.00 73.44 184 LEU A C 1
ATOM 1459 O O . LEU A 1 184 ? 23.241 -8.291 -13.410 1.00 73.44 184 LEU A O 1
ATOM 1463 N N . LEU A 1 185 ? 23.992 -6.678 -14.798 1.00 68.31 185 LEU A N 1
ATOM 1464 C CA . LEU A 1 185 ? 22.731 -6.481 -15.518 1.00 68.31 185 LEU A CA 1
ATOM 1465 C C . LEU A 1 185 ? 22.266 -7.741 -16.263 1.00 68.31 185 LEU A C 1
ATOM 1467 O O . LEU A 1 185 ? 21.075 -8.024 -16.293 1.00 68.31 185 LEU A O 1
ATOM 1471 N N . ASN A 1 186 ? 23.198 -8.507 -16.836 1.00 64.81 186 ASN A N 1
ATOM 1472 C CA . ASN A 1 186 ? 22.882 -9.716 -17.603 1.00 64.81 186 ASN A CA 1
ATOM 1473 C C . ASN A 1 186 ? 22.683 -10.971 -16.735 1.00 64.81 186 ASN A C 1
ATOM 1475 O O . ASN A 1 186 ? 22.040 -11.918 -17.182 1.00 64.81 186 ASN A O 1
ATOM 1479 N N . TYR A 1 187 ? 23.265 -11.018 -15.531 1.00 57.81 187 TYR A N 1
ATOM 1480 C CA . TYR A 1 187 ? 23.236 -12.203 -14.657 1.00 57.81 187 TYR A CA 1
ATOM 1481 C C . TYR A 1 187 ? 22.061 -12.221 -13.675 1.00 57.81 187 TYR A C 1
ATOM 1483 O O . TYR A 1 187 ? 21.723 -13.268 -13.126 1.00 57.81 187 TYR A O 1
ATOM 1491 N N . SER A 1 188 ? 21.456 -11.065 -13.423 1.00 50.81 188 SER A N 1
ATOM 1492 C CA . SER A 1 188 ? 20.359 -10.910 -12.475 1.00 50.81 188 SER A CA 1
ATOM 1493 C C . SER A 1 188 ? 19.068 -10.545 -13.195 1.00 50.81 188 SER A C 1
ATOM 1495 O O . SER A 1 188 ? 19.095 -10.049 -14.319 1.00 50.81 188 SER A O 1
ATOM 1497 N N . LYS A 1 189 ? 17.915 -10.757 -12.549 1.00 47.97 189 LYS A N 1
ATOM 1498 C CA . LYS A 1 189 ? 16.652 -10.124 -12.963 1.00 47.97 189 LYS A CA 1
ATOM 1499 C C . LYS A 1 189 ? 16.751 -8.613 -12.701 1.00 47.97 189 LYS A C 1
ATOM 1501 O O . LYS A 1 189 ? 16.081 -8.096 -11.814 1.00 47.97 189 LYS A O 1
ATOM 1506 N N . ALA A 1 190 ? 17.638 -7.923 -13.411 1.00 46.00 190 ALA A N 1
ATOM 1507 C CA . ALA A 1 190 ? 17.774 -6.485 -13.325 1.00 46.00 190 ALA A CA 1
ATOM 1508 C C . ALA A 1 190 ? 16.524 -5.862 -13.947 1.00 46.00 190 ALA A C 1
ATOM 1510 O O . ALA A 1 190 ? 16.333 -5.887 -15.164 1.00 46.00 190 ALA A O 1
ATOM 1511 N N . ILE A 1 191 ? 15.637 -5.335 -13.106 1.00 47.62 191 ILE A N 1
ATOM 1512 C CA . ILE A 1 191 ? 14.530 -4.510 -13.579 1.00 47.62 191 ILE A CA 1
ATOM 1513 C C . ILE A 1 191 ? 15.125 -3.127 -13.833 1.00 47.62 191 ILE A C 1
ATOM 1515 O O . ILE A 1 191 ? 15.404 -2.368 -12.907 1.00 47.62 191 ILE A O 1
ATOM 1519 N N . VAL A 1 192 ? 15.364 -2.811 -15.104 1.00 46.66 192 VAL A N 1
ATOM 1520 C CA . VAL A 1 192 ? 15.739 -1.459 -15.520 1.00 46.66 192 VAL A CA 1
ATOM 1521 C C . VAL A 1 192 ? 14.474 -0.609 -15.476 1.00 46.66 192 VAL A C 1
ATOM 1523 O O . VAL A 1 192 ? 13.674 -0.611 -16.410 1.00 46.66 192 VAL A O 1
ATOM 1526 N N . THR A 1 193 ? 14.248 0.084 -14.364 1.00 40.75 193 THR A N 1
ATOM 1527 C CA . THR A 1 193 ? 13.171 1.074 -14.273 1.00 40.75 193 THR A CA 1
ATOM 1528 C C . THR A 1 193 ? 13.634 2.394 -14.885 1.00 40.75 193 THR A C 1
ATOM 1530 O O . THR A 1 193 ? 14.599 2.975 -14.386 1.00 40.75 193 THR A O 1
ATOM 1533 N N . PRO A 1 194 ? 12.951 2.928 -15.913 1.00 41.28 194 PRO A N 1
ATOM 1534 C CA . PRO A 1 194 ? 13.143 4.316 -16.297 1.00 41.28 194 PRO A CA 1
ATOM 1535 C C . PRO A 1 194 ? 12.598 5.197 -15.167 1.00 41.28 194 PRO A C 1
ATOM 1537 O O . PRO A 1 194 ? 11.388 5.325 -14.983 1.00 41.28 194 PRO A O 1
ATOM 1540 N N . ILE A 1 195 ? 13.486 5.790 -14.372 1.00 42.34 195 ILE A N 1
ATOM 1541 C CA . ILE A 1 195 ? 13.099 6.846 -13.436 1.00 42.34 195 ILE A CA 1
ATOM 1542 C C . ILE A 1 195 ? 12.876 8.100 -14.287 1.00 42.34 195 ILE A C 1
ATOM 1544 O O . ILE A 1 195 ? 13.823 8.710 -14.779 1.00 42.34 195 ILE A O 1
ATOM 1548 N N . ASN A 1 196 ? 11.610 8.452 -14.527 1.00 29.88 196 ASN A N 1
ATOM 1549 C CA . ASN A 1 196 ? 11.254 9.663 -15.266 1.00 29.88 196 ASN A CA 1
ATOM 1550 C C . ASN A 1 196 ? 11.851 10.894 -14.562 1.00 29.88 196 ASN A C 1
ATOM 1552 O O . ASN A 1 196 ? 11.422 11.234 -13.462 1.00 29.88 196 ASN A O 1
ATOM 1556 N N . GLY A 1 197 ? 12.817 11.564 -15.202 1.00 36.84 197 GLY A N 1
ATOM 1557 C CA . GLY A 1 197 ? 13.319 12.870 -14.761 1.00 36.84 197 GLY A CA 1
ATOM 1558 C C . GLY A 1 197 ? 14.832 13.091 -14.796 1.00 36.84 197 GLY A C 1
ATOM 1559 O O . GLY A 1 197 ? 15.251 14.234 -14.641 1.00 36.84 197 GLY A O 1
ATOM 1560 N N . THR A 1 198 ? 15.674 12.081 -15.030 1.00 33.34 198 THR A N 1
ATOM 1561 C CA . THR A 1 198 ? 17.131 12.298 -15.103 1.00 33.34 198 THR A CA 1
ATOM 1562 C C . THR A 1 198 ? 17.615 12.384 -16.549 1.00 33.34 198 THR A C 1
ATOM 1564 O O . THR A 1 198 ? 17.912 11.407 -17.232 1.00 33.34 198 THR A O 1
ATOM 1567 N N . THR A 1 199 ? 17.703 13.614 -17.045 1.00 31.16 199 THR A N 1
ATOM 1568 C CA . THR A 1 199 ? 18.492 13.948 -18.232 1.00 31.16 199 THR A CA 1
ATOM 1569 C C . THR A 1 199 ? 19.963 13.585 -18.004 1.00 31.16 199 THR A C 1
ATOM 1571 O O . THR A 1 199 ? 20.572 14.166 -17.115 1.00 31.16 199 THR A O 1
ATOM 1574 N N . ARG A 1 200 ? 20.497 12.678 -18.840 1.00 38.91 200 ARG A N 1
ATOM 1575 C CA . ARG A 1 200 ? 21.921 12.407 -19.158 1.00 38.91 200 ARG A CA 1
ATOM 1576 C C . ARG A 1 200 ? 22.906 12.333 -17.967 1.00 38.91 200 ARG A C 1
ATOM 1578 O O . ARG A 1 200 ? 23.239 13.346 -17.366 1.00 38.91 200 ARG A O 1
ATOM 1585 N N . ASP A 1 201 ? 23.456 11.129 -17.761 1.00 45.97 201 ASP A N 1
ATOM 1586 C CA . ASP A 1 201 ? 24.733 10.813 -17.075 1.00 45.97 201 ASP A CA 1
ATOM 1587 C C . ASP A 1 201 ? 24.701 10.060 -15.732 1.00 45.97 201 ASP A C 1
ATOM 1589 O O . ASP A 1 201 ? 25.686 10.095 -14.995 1.00 45.97 201 ASP A O 1
ATOM 1593 N N . THR A 1 202 ? 23.666 9.258 -15.461 1.00 51.12 202 THR A N 1
ATOM 1594 C CA . THR A 1 202 ? 23.811 8.156 -14.493 1.00 51.12 202 THR A CA 1
ATOM 1595 C C . THR A 1 202 ? 22.959 6.958 -14.902 1.00 51.12 202 THR A C 1
ATOM 1597 O O . THR A 1 202 ? 21.735 7.052 -14.957 1.00 51.12 202 THR A O 1
ATOM 1600 N N . LEU A 1 203 ? 23.601 5.834 -15.231 1.00 56.47 203 LEU A N 1
ATOM 1601 C CA . LEU A 1 203 ? 22.902 4.562 -15.412 1.00 56.47 203 LEU A CA 1
ATOM 1602 C C . LEU A 1 203 ? 22.652 3.977 -14.022 1.00 56.47 203 LEU A C 1
ATOM 1604 O O . LEU A 1 203 ? 23.594 3.609 -13.318 1.00 56.47 203 LEU A O 1
ATOM 1608 N N . GLU A 1 204 ? 21.383 3.925 -13.630 1.00 67.06 204 GLU A N 1
ATOM 1609 C CA . GLU A 1 204 ? 20.950 3.257 -12.409 1.00 67.06 204 GLU A CA 1
ATOM 1610 C C . GLU A 1 204 ? 20.395 1.874 -12.748 1.00 67.06 204 GLU A C 1
ATOM 1612 O O . GLU A 1 204 ? 19.614 1.708 -13.687 1.00 67.06 204 GLU A O 1
ATOM 1617 N N . ALA A 1 205 ? 20.803 0.874 -11.976 1.00 70.44 205 ALA A N 1
ATOM 1618 C CA . ALA A 1 205 ? 20.331 -0.495 -12.097 1.00 70.44 205 ALA A CA 1
ATOM 1619 C C . ALA A 1 205 ? 19.909 -1.018 -10.730 1.00 70.44 205 ALA A C 1
ATOM 1621 O O . ALA A 1 205 ? 20.597 -0.776 -9.742 1.00 70.44 205 ALA A O 1
ATOM 1622 N N . VAL A 1 206 ? 18.815 -1.774 -10.664 1.00 71.88 206 VAL A N 1
ATOM 1623 C CA . VAL A 1 206 ? 18.463 -2.513 -9.448 1.00 71.88 206 VAL A CA 1
ATOM 1624 C C . VAL A 1 206 ? 18.880 -3.966 -9.617 1.00 71.88 206 VAL A C 1
ATOM 1626 O O . VAL A 1 206 ? 18.410 -4.657 -10.518 1.00 71.88 206 VAL A O 1
ATOM 1629 N N . LEU A 1 207 ? 19.776 -4.417 -8.745 1.00 74.88 207 LEU A N 1
ATOM 1630 C CA . LEU A 1 207 ? 20.256 -5.788 -8.660 1.00 74.88 207 LEU A CA 1
ATOM 1631 C C . LEU A 1 207 ? 19.605 -6.464 -7.450 1.00 74.88 207 LEU A C 1
ATOM 1633 O O . LEU A 1 207 ? 19.807 -6.018 -6.325 1.00 74.88 207 LEU A O 1
ATOM 1637 N N . ASN A 1 208 ? 18.866 -7.553 -7.658 1.00 70.12 208 ASN A N 1
ATOM 1638 C CA . ASN A 1 208 ? 18.373 -8.371 -6.551 1.00 70.12 208 ASN A CA 1
ATOM 1639 C C . ASN A 1 208 ? 19.381 -9.483 -6.224 1.00 70.12 208 ASN A C 1
ATOM 1641 O O . ASN A 1 208 ? 19.645 -10.342 -7.068 1.00 70.12 208 ASN A O 1
ATOM 1645 N N . LEU A 1 209 ? 19.932 -9.464 -5.010 1.00 72.88 209 LEU A N 1
ATOM 1646 C CA . LEU A 1 209 ? 20.784 -10.523 -4.465 1.00 72.88 209 LEU A CA 1
ATOM 1647 C C . LEU A 1 209 ? 20.091 -11.121 -3.245 1.00 72.88 209 LEU A C 1
ATOM 1649 O O . LEU A 1 209 ? 19.926 -10.435 -2.241 1.00 72.88 209 LEU A O 1
ATOM 1653 N N . GLU A 1 210 ? 19.669 -12.384 -3.343 1.00 71.25 210 GLU A N 1
ATOM 1654 C CA . GLU A 1 210 ? 19.060 -13.137 -2.232 1.00 71.25 210 GLU A CA 1
ATOM 1655 C C . GLU A 1 210 ? 17.897 -12.392 -1.538 1.00 71.25 210 GLU A C 1
ATOM 1657 O O . GLU A 1 210 ? 17.711 -12.473 -0.327 1.00 71.25 210 GLU A O 1
ATOM 1662 N N . GLY A 1 211 ? 17.095 -11.644 -2.309 1.00 64.50 211 GLY A N 1
ATOM 1663 C CA . GLY A 1 211 ? 15.956 -10.885 -1.783 1.00 64.50 211 GLY A CA 1
ATOM 1664 C C . GLY A 1 211 ? 16.289 -9.474 -1.287 1.00 64.50 211 GLY A C 1
ATOM 1665 O O . GLY A 1 211 ? 15.383 -8.774 -0.842 1.00 64.50 211 GLY A O 1
ATOM 1666 N N . ILE A 1 212 ? 17.541 -9.028 -1.403 1.00 71.75 212 ILE A N 1
ATOM 1667 C CA . ILE A 1 212 ? 17.970 -7.657 -1.104 1.00 71.75 212 ILE A CA 1
ATOM 1668 C C . ILE A 1 212 ? 18.184 -6.900 -2.415 1.00 71.75 212 ILE A C 1
ATOM 1670 O O . ILE A 1 212 ? 18.946 -7.334 -3.283 1.00 71.75 212 ILE A O 1
ATOM 1674 N N . ASN A 1 213 ? 17.529 -5.748 -2.554 1.00 74.31 213 ASN A N 1
ATOM 1675 C CA . ASN A 1 213 ? 17.728 -4.858 -3.692 1.00 74.31 213 ASN A CA 1
ATOM 1676 C C . ASN A 1 213 ? 18.976 -4.000 -3.477 1.00 74.31 213 ASN A C 1
ATOM 1678 O O . ASN A 1 213 ? 19.094 -3.310 -2.470 1.00 74.31 213 ASN A O 1
ATOM 1682 N N . PHE A 1 214 ? 19.882 -3.995 -4.445 1.00 80.12 214 PHE A N 1
ATOM 1683 C CA . PHE A 1 214 ? 21.018 -3.086 -4.535 1.00 80.12 214 PHE A CA 1
ATOM 1684 C C . PHE A 1 214 ? 20.749 -2.113 -5.677 1.00 80.12 214 PHE A C 1
ATOM 1686 O O . PHE A 1 214 ? 20.701 -2.514 -6.840 1.00 80.12 214 PHE A O 1
ATOM 1693 N N . ARG A 1 215 ? 20.573 -0.830 -5.358 1.00 79.81 215 ARG A N 1
ATOM 1694 C CA . ARG A 1 215 ? 20.457 0.225 -6.367 1.00 79.81 215 ARG A CA 1
ATOM 1695 C C . ARG A 1 215 ? 21.858 0.663 -6.762 1.00 79.81 215 ARG A C 1
ATOM 1697 O O . ARG A 1 215 ? 22.482 1.462 -6.066 1.00 79.81 215 ARG A O 1
ATOM 1704 N N . ILE A 1 216 ? 22.356 0.090 -7.846 1.00 82.38 216 ILE A N 1
ATOM 1705 C CA . ILE A 1 216 ? 23.688 0.340 -8.371 1.00 82.38 216 ILE A CA 1
ATOM 1706 C C . ILE A 1 216 ? 23.676 1.611 -9.207 1.00 82.38 216 ILE A C 1
ATOM 1708 O O . ILE A 1 216 ? 22.909 1.736 -10.159 1.00 82.38 216 ILE A O 1
ATOM 1712 N N . ILE A 1 217 ? 24.575 2.519 -8.863 1.00 78.44 217 ILE A N 1
ATOM 1713 C CA . ILE A 1 217 ? 24.810 3.773 -9.563 1.00 78.44 217 ILE A CA 1
ATOM 1714 C C . ILE A 1 217 ? 26.194 3.676 -10.206 1.00 78.44 217 ILE A C 1
ATOM 1716 O O . ILE A 1 217 ? 27.204 3.656 -9.491 1.00 78.44 217 ILE A O 1
ATOM 1720 N N . ASP A 1 218 ? 26.250 3.589 -11.540 1.00 71.12 218 ASP A N 1
ATOM 1721 C CA . ASP A 1 218 ? 27.528 3.638 -12.258 1.00 71.12 218 ASP A CA 1
ATOM 1722 C C . ASP A 1 218 ? 27.990 5.093 -12.367 1.00 71.12 218 ASP A C 1
ATOM 1724 O O . ASP A 1 218 ? 27.380 5.895 -13.077 1.00 71.12 218 ASP A O 1
ATOM 1728 N N . THR A 1 219 ? 29.061 5.459 -11.659 1.00 67.50 219 THR A N 1
ATOM 1729 C CA . THR A 1 219 ? 29.665 6.784 -11.836 1.00 67.50 219 THR A CA 1
ATOM 1730 C C . THR A 1 219 ? 30.625 6.780 -13.023 1.00 67.50 219 THR A C 1
ATOM 1732 O O . THR A 1 219 ? 31.161 5.744 -13.423 1.00 67.50 219 THR A O 1
ATOM 1735 N N . ALA A 1 220 ? 30.933 7.953 -13.577 1.00 61.31 220 ALA A N 1
ATOM 1736 C CA . ALA A 1 220 ? 32.128 8.087 -14.408 1.00 61.31 220 ALA A CA 1
ATOM 1737 C C . ALA A 1 220 ? 33.380 7.660 -13.607 1.00 61.31 220 ALA A C 1
ATOM 1739 O O . ALA A 1 220 ? 33.387 7.703 -12.372 1.00 61.31 220 ALA A O 1
ATOM 1740 N N . GLY A 1 221 ? 34.429 7.204 -14.299 1.00 58.59 221 GLY A N 1
ATOM 1741 C CA . GLY A 1 221 ? 35.701 6.881 -13.644 1.00 58.59 221 GLY A CA 1
ATOM 1742 C C . GLY A 1 221 ? 36.341 8.125 -13.014 1.00 58.59 221 GLY A C 1
ATOM 1743 O O . GLY A 1 221 ? 36.206 9.223 -13.549 1.00 58.59 221 GLY A O 1
ATOM 1744 N N . ILE A 1 222 ? 37.053 7.958 -11.896 1.00 58.44 222 ILE A N 1
ATOM 1745 C CA . ILE A 1 222 ? 37.795 9.035 -11.222 1.00 58.44 222 ILE A CA 1
ATOM 1746 C C . ILE A 1 222 ? 38.929 9.514 -12.136 1.00 58.44 222 ILE A C 1
ATOM 1748 O O . ILE A 1 222 ? 39.914 8.806 -12.335 1.00 58.44 222 ILE A O 1
ATOM 1752 N N . MET A 1 223 ? 38.814 10.723 -12.680 1.00 58.75 223 MET A N 1
ATOM 1753 C CA . MET A 1 223 ? 39.860 11.336 -13.501 1.00 58.75 223 MET A CA 1
ATOM 1754 C C . MET A 1 223 ? 40.662 12.358 -12.691 1.00 58.75 223 MET A C 1
ATOM 1756 O O . MET A 1 223 ? 40.096 13.163 -11.957 1.00 58.75 223 MET A O 1
ATOM 1760 N N . GLN A 1 224 ? 41.986 12.370 -12.863 1.00 51.16 224 GLN A N 1
ATOM 1761 C CA . GLN A 1 224 ? 42.826 13.489 -12.429 1.00 51.16 224 GLN A CA 1
ATOM 1762 C C . GLN A 1 224 ? 42.967 14.477 -13.592 1.00 51.16 224 GLN A C 1
ATOM 1764 O O . GLN A 1 224 ? 43.756 14.259 -14.507 1.00 51.16 224 GLN A O 1
ATOM 1769 N N . GLY A 1 225 ? 42.188 15.558 -13.568 1.00 53.53 225 GLY A N 1
ATOM 1770 C CA . GLY A 1 225 ? 42.250 16.643 -14.551 1.00 53.53 225 GLY A CA 1
ATOM 1771 C C . GLY A 1 225 ? 42.080 18.011 -13.888 1.00 53.53 225 GLY A C 1
ATOM 1772 O O . GLY A 1 225 ? 41.505 18.112 -12.807 1.00 53.53 225 GLY A O 1
ATOM 1773 N N . LYS A 1 226 ? 42.614 19.068 -14.515 1.00 52.19 226 LYS A N 1
ATOM 1774 C CA . LYS A 1 226 ? 42.574 20.463 -14.022 1.00 52.19 226 LYS A CA 1
ATOM 1775 C C . LYS A 1 226 ? 41.608 21.343 -14.837 1.00 52.19 226 LYS A C 1
ATOM 1777 O O . LYS A 1 226 ? 41.950 22.477 -15.161 1.00 52.19 226 LYS A O 1
ATOM 1782 N N . GLY A 1 227 ? 40.442 20.815 -15.205 1.00 66.25 227 GLY A N 1
ATOM 1783 C CA . GLY A 1 227 ? 39.398 21.549 -15.927 1.00 66.25 227 GLY A CA 1
ATOM 1784 C C . GLY A 1 227 ? 38.092 21.658 -15.134 1.00 66.25 227 GLY A C 1
ATOM 1785 O O . GLY A 1 227 ? 37.847 20.917 -14.178 1.00 66.25 227 GLY A O 1
ATOM 1786 N N . GLU A 1 228 ? 37.252 22.627 -15.509 1.00 68.69 228 GLU A N 1
ATOM 1787 C CA . GLU A 1 228 ? 35.956 22.869 -14.857 1.00 68.69 228 GLU A CA 1
ATOM 1788 C C . GLU A 1 228 ? 35.018 21.660 -14.979 1.00 68.69 228 GLU A C 1
ATOM 1790 O O . GLU A 1 228 ? 34.359 21.294 -14.005 1.00 68.69 228 GLU A O 1
ATOM 1795 N N . LEU A 1 229 ? 35.009 20.982 -16.131 1.00 67.31 229 LEU A N 1
ATOM 1796 C CA . LEU A 1 229 ? 34.181 19.798 -16.362 1.00 67.31 229 LEU A CA 1
ATOM 1797 C C . LEU A 1 229 ? 34.590 18.632 -15.448 1.00 67.31 229 LEU A C 1
ATOM 1799 O O . LEU A 1 229 ? 33.735 17.993 -14.834 1.00 67.31 229 LEU A O 1
ATOM 1803 N N . GLU A 1 230 ? 35.890 18.390 -15.290 1.00 70.00 230 GLU A N 1
ATOM 1804 C CA . GLU A 1 230 ? 36.428 17.351 -14.411 1.00 70.00 230 GLU A CA 1
ATOM 1805 C C . GLU A 1 230 ? 36.113 17.640 -12.943 1.00 70.00 230 GLU A C 1
ATOM 1807 O O . GLU A 1 230 ? 35.773 16.724 -12.193 1.00 70.00 230 GLU A O 1
ATOM 1812 N N . SER A 1 231 ? 36.145 18.911 -12.533 1.00 71.06 231 SER A N 1
ATOM 1813 C CA . SER A 1 231 ? 35.755 19.306 -11.176 1.00 71.06 231 SER A CA 1
ATOM 1814 C C . SER A 1 231 ? 34.277 19.013 -10.882 1.00 71.06 231 SER A C 1
ATOM 1816 O O . SER A 1 231 ? 33.945 18.541 -9.793 1.00 71.06 231 SER A O 1
ATOM 1818 N N . ILE A 1 232 ? 33.393 19.208 -11.869 1.00 73.00 232 ILE A N 1
ATOM 1819 C CA . ILE A 1 232 ? 31.957 18.910 -11.763 1.00 73.00 232 ILE A CA 1
ATOM 1820 C C . ILE A 1 232 ? 31.729 17.398 -11.667 1.00 73.00 232 ILE A C 1
ATOM 1822 O O . ILE A 1 232 ? 30.931 16.950 -10.843 1.00 73.00 232 ILE A O 1
ATOM 1826 N N . ILE A 1 233 ? 32.449 16.605 -12.464 1.00 69.94 233 ILE A N 1
ATOM 1827 C CA . ILE A 1 233 ? 32.383 15.137 -12.426 1.00 69.94 233 ILE A CA 1
ATOM 1828 C C . ILE A 1 233 ? 32.866 14.614 -11.069 1.00 69.94 233 ILE A C 1
ATOM 1830 O O . ILE A 1 233 ? 32.172 13.817 -10.439 1.00 69.94 233 ILE A O 1
ATOM 1834 N N . MET A 1 234 ? 34.005 15.104 -10.573 1.00 75.19 234 MET A N 1
ATOM 1835 C CA . MET A 1 234 ? 34.530 14.720 -9.260 1.00 75.19 234 MET A CA 1
ATOM 1836 C C . MET A 1 234 ? 33.567 15.092 -8.138 1.00 75.19 234 MET A C 1
ATOM 1838 O O . MET A 1 234 ? 33.302 14.268 -7.266 1.00 75.19 234 MET A O 1
ATOM 1842 N N . LYS A 1 235 ? 32.980 16.293 -8.182 1.00 79.75 235 LYS A N 1
ATOM 1843 C CA . LYS A 1 235 ? 31.963 16.708 -7.211 1.00 79.75 235 LYS A CA 1
ATOM 1844 C C . LYS A 1 235 ? 30.757 15.764 -7.215 1.00 79.75 235 LYS A C 1
ATOM 1846 O O . LYS A 1 235 ? 30.357 15.312 -6.151 1.00 79.75 235 LYS A O 1
ATOM 1851 N N . ARG A 1 236 ? 30.243 15.382 -8.390 1.00 75.50 236 ARG A N 1
ATOM 1852 C CA . ARG A 1 236 ? 29.136 14.411 -8.511 1.00 75.50 236 ARG A CA 1
ATOM 1853 C C . ARG A 1 236 ? 29.487 13.032 -7.951 1.00 75.50 236 ARG A C 1
ATOM 1855 O O . ARG A 1 236 ? 28.638 12.406 -7.320 1.00 75.50 236 ARG A O 1
ATOM 1862 N N . ILE A 1 237 ? 30.718 12.559 -8.164 1.00 78.25 237 ILE A N 1
ATOM 1863 C CA . ILE A 1 237 ? 31.204 11.298 -7.582 1.00 78.25 237 ILE A CA 1
ATOM 1864 C C . ILE A 1 237 ? 31.231 11.406 -6.053 1.00 78.25 237 ILE A C 1
ATOM 1866 O O . ILE A 1 237 ? 30.717 10.521 -5.375 1.00 78.25 237 ILE A O 1
ATOM 1870 N N . TYR A 1 238 ? 31.767 12.501 -5.507 1.00 82.38 238 TYR A N 1
ATOM 1871 C CA . TYR A 1 238 ? 31.802 12.735 -4.060 1.00 82.38 238 TYR A CA 1
ATOM 1872 C C . TYR A 1 238 ? 30.407 12.844 -3.440 1.00 82.38 238 TYR A C 1
ATOM 1874 O O . TYR A 1 238 ? 30.161 12.219 -2.410 1.00 82.38 238 TYR A O 1
ATOM 1882 N N . ASP A 1 239 ? 29.493 13.579 -4.072 1.00 82.00 239 ASP A N 1
ATOM 1883 C CA . ASP A 1 239 ? 28.100 13.690 -3.627 1.00 82.00 239 ASP A CA 1
ATOM 1884 C C . ASP A 1 239 ? 27.424 12.305 -3.645 1.00 82.00 239 ASP A C 1
ATOM 1886 O O . ASP A 1 239 ? 26.784 11.903 -2.675 1.00 82.00 239 ASP A O 1
ATOM 1890 N N . SER A 1 240 ? 27.667 11.510 -4.694 1.00 79.94 240 SER A N 1
ATOM 1891 C CA . SER A 1 240 ? 27.146 10.141 -4.796 1.00 79.94 240 SER A CA 1
ATOM 1892 C C . SER A 1 240 ? 27.694 9.224 -3.701 1.00 79.94 240 SER A C 1
ATOM 1894 O O . SER A 1 240 ? 26.920 8.473 -3.116 1.00 79.94 240 SER A O 1
ATOM 1896 N N . ILE A 1 241 ? 28.996 9.298 -3.399 1.00 84.44 241 ILE A N 1
ATOM 1897 C CA . ILE A 1 241 ? 29.647 8.540 -2.316 1.00 84.44 241 ILE A CA 1
ATOM 1898 C C . ILE A 1 241 ? 29.071 8.928 -0.954 1.00 84.44 241 ILE A C 1
ATOM 1900 O O . ILE A 1 241 ? 28.817 8.051 -0.133 1.00 84.44 241 ILE A O 1
ATOM 1904 N N . LYS A 1 242 ? 28.861 10.225 -0.706 1.00 84.06 242 LYS A N 1
ATOM 1905 C CA . LYS A 1 242 ? 28.329 10.725 0.568 1.00 84.06 242 LYS A CA 1
ATOM 1906 C C . LYS A 1 242 ? 26.917 10.211 0.840 1.00 84.06 242 LYS A C 1
ATOM 1908 O O . LYS A 1 242 ? 26.589 9.907 1.982 1.00 84.06 242 LYS A O 1
ATOM 1913 N N . ASP A 1 243 ? 26.114 10.099 -0.209 1.00 79.88 243 ASP A N 1
ATOM 1914 C CA . ASP A 1 243 ? 24.746 9.604 -0.118 1.00 79.88 243 ASP A CA 1
ATOM 1915 C C . ASP A 1 243 ? 24.648 8.073 -0.261 1.00 79.88 243 ASP A C 1
ATOM 1917 O O . ASP A 1 243 ? 23.542 7.529 -0.246 1.00 79.88 243 ASP A O 1
ATOM 1921 N N . ALA A 1 244 ? 25.764 7.367 -0.470 1.00 84.75 244 ALA A N 1
ATOM 1922 C CA . ALA A 1 244 ? 25.782 5.920 -0.650 1.00 84.75 244 ALA A CA 1
ATOM 1923 C C . ALA A 1 244 ? 25.743 5.185 0.691 1.00 84.75 244 ALA A C 1
ATOM 1925 O O . ALA A 1 244 ? 26.392 5.575 1.659 1.00 84.75 244 ALA A O 1
ATOM 1926 N N . GLN A 1 245 ? 25.043 4.054 0.717 1.00 86.94 245 GLN A N 1
ATOM 1927 C CA . GLN A 1 245 ? 25.106 3.109 1.832 1.00 86.94 245 GLN A CA 1
ATOM 1928 C C . GLN A 1 245 ? 26.254 2.112 1.641 1.00 86.94 245 GLN A C 1
ATOM 1930 O O . GLN A 1 245 ? 26.853 1.663 2.614 1.00 86.94 245 GLN A O 1
ATOM 1935 N N . VAL A 1 246 ? 26.574 1.778 0.386 1.00 87.56 246 VAL A N 1
ATOM 1936 C CA . VAL A 1 246 ? 27.689 0.899 0.015 1.00 87.56 246 VAL A CA 1
ATOM 1937 C C . VAL A 1 246 ? 28.486 1.536 -1.121 1.00 87.56 246 VAL A C 1
ATOM 1939 O O . VAL A 1 246 ? 27.923 2.045 -2.088 1.00 87.56 246 VAL A O 1
ATOM 1942 N N . VAL A 1 247 ? 29.813 1.474 -1.030 1.00 89.12 247 VAL A N 1
ATOM 1943 C CA . VAL A 1 247 ? 30.723 1.899 -2.100 1.00 89.12 247 VAL A CA 1
ATOM 1944 C C . VAL A 1 247 ? 31.530 0.690 -2.556 1.00 89.12 247 VAL A C 1
ATOM 1946 O O . VAL A 1 247 ? 32.228 0.074 -1.753 1.00 89.12 247 VAL A O 1
ATOM 1949 N N . LEU A 1 248 ? 31.449 0.356 -3.845 1.00 87.38 248 LEU A N 1
ATOM 1950 C CA . LEU A 1 248 ? 32.292 -0.667 -4.464 1.00 87.38 248 LEU A CA 1
ATOM 1951 C C . LEU A 1 248 ? 33.423 0.016 -5.223 1.00 87.38 248 LEU A C 1
ATOM 1953 O O . LEU A 1 248 ? 33.192 0.654 -6.251 1.00 87.38 248 LEU A O 1
ATOM 1957 N N . PHE A 1 249 ? 34.642 -0.113 -4.701 1.00 87.25 249 PHE A N 1
ATOM 1958 C CA . PHE A 1 249 ? 35.834 0.478 -5.297 1.00 87.25 249 PHE A CA 1
ATOM 1959 C C . PHE A 1 249 ? 36.558 -0.521 -6.210 1.00 87.25 249 PHE A C 1
ATOM 1961 O O . PHE A 1 249 ? 37.012 -1.572 -5.762 1.00 87.25 249 PHE A O 1
ATOM 1968 N N . PHE A 1 250 ? 36.669 -0.185 -7.494 1.00 84.75 250 PHE A N 1
ATOM 1969 C CA . PHE A 1 250 ? 37.261 -1.010 -8.542 1.00 84.75 250 PHE A CA 1
ATOM 1970 C C . PHE A 1 250 ? 38.712 -0.608 -8.795 1.00 84.75 250 PHE A C 1
ATOM 1972 O O . PHE A 1 250 ? 39.001 0.533 -9.169 1.00 84.75 250 PHE A O 1
ATOM 1979 N N . ILE A 1 251 ? 39.608 -1.582 -8.649 1.00 83.31 251 ILE A N 1
ATOM 1980 C CA . ILE A 1 251 ? 41.044 -1.466 -8.907 1.00 83.31 251 ILE A CA 1
ATOM 1981 C C . ILE A 1 251 ? 41.402 -2.470 -10.003 1.00 83.31 251 ILE A C 1
ATOM 1983 O O . ILE A 1 251 ? 40.887 -3.589 -10.006 1.00 83.31 251 ILE A O 1
ATOM 1987 N N . ASP A 1 252 ? 42.270 -2.074 -10.932 1.00 82.06 252 ASP A N 1
ATOM 1988 C CA . ASP A 1 252 ? 42.824 -3.002 -11.915 1.00 82.06 252 ASP A CA 1
ATOM 1989 C C . ASP A 1 252 ? 43.894 -3.892 -11.259 1.00 82.06 252 ASP A C 1
ATOM 1991 O O . ASP A 1 252 ? 44.877 -3.401 -10.704 1.00 82.06 252 ASP A O 1
ATOM 1995 N N . GLY A 1 253 ? 43.696 -5.211 -11.319 1.00 77.62 253 GLY A N 1
ATOM 1996 C CA . GLY A 1 253 ? 44.649 -6.203 -10.815 1.00 77.62 253 GLY A CA 1
ATOM 1997 C C . GLY A 1 253 ? 45.845 -6.449 -11.743 1.00 77.62 253 GLY A C 1
ATOM 1998 O O . GLY A 1 253 ? 46.767 -7.167 -11.359 1.00 77.62 253 GLY A O 1
ATOM 1999 N N . GLY A 1 254 ? 45.834 -5.893 -12.960 1.00 70.88 254 GLY A N 1
ATOM 2000 C CA . GLY A 1 254 ? 46.936 -5.971 -13.924 1.00 70.88 254 GLY A CA 1
ATOM 2001 C C . GLY A 1 254 ? 48.050 -4.947 -13.690 1.00 70.88 254 GLY A C 1
ATOM 2002 O O . GLY A 1 254 ? 49.177 -5.150 -14.145 1.00 70.88 254 GLY A O 1
ATOM 2003 N N . THR A 1 255 ? 47.769 -3.869 -12.961 1.00 58.34 255 THR A N 1
ATOM 2004 C CA . THR A 1 255 ? 48.758 -2.859 -12.570 1.00 58.34 255 THR A CA 1
ATOM 2005 C C . THR A 1 255 ? 49.420 -3.246 -11.247 1.00 58.34 255 THR A C 1
ATOM 2007 O O . THR A 1 255 ? 48.785 -3.188 -10.197 1.00 58.34 255 THR A O 1
ATOM 2010 N N . LYS A 1 256 ? 50.689 -3.671 -11.319 1.00 42.19 256 LYS A N 1
ATOM 2011 C CA . LYS A 1 256 ? 51.603 -3.765 -10.167 1.00 42.19 256 LYS A CA 1
ATOM 2012 C C . LYS A 1 256 ? 51.987 -2.386 -9.646 1.00 42.19 256 LYS A C 1
ATOM 2014 O O . LYS A 1 256 ? 52.153 -1.479 -10.492 1.00 42.19 256 LYS A O 1
#

pLDDT: mean 78.33, std 16.9, range [29.88, 97.44]

Secondary structure (DSSP, 8-state):
--TTSSSSSS--------S-HHHHHHHHHHHHSGGG------SSS-------PPPTTHHHHHHHHTTSS-HHHHHHHHHHHH--SHHHHHHHHHHHTTHHHHHHHHHHHHHHHHHHHHHHHHHTTTSS--PPPHHHHHHHHHHHHHHHHHHHTTHHHHHHHHH-EEEEEEE-TTSSHHHHHHHHHHHTT-B----TT--SS-EEEEEEETTEEEEEEEPPP-----SHHHHHHHHHHHHHHHT-SEEEEE--TT--